Protein AF-A0A8H8XDY4-F1 (afdb_monomer_lite)

Organism: NCBI:txid2360

InterPro domains:
  IPR024079 Metallopeptidase, catalytic domain superfamily [G3DSA:3.40.390.10] (8-164)

pLDDT: mean 80.92, std 12.49, range [43.75, 96.44]

Secondary structure (DSSP, 8-state):
-TTHHHHHHHHHHHHHTT-TTPPP------TTSTTHHHHTTTT---SSHHHHHHHHHHHHHHHT-S-STT----EEEE----STT--EEE-SSSSEEEE-TT-THHHHHHHHHHTT-------BTTBB-TT----HHHHGGGB-S---HHHHHHHHHHHHHHHS-TT-EE--TT---EEESSSPPEESSSSSTTEE-EEEEEEPPTTEEEEEEEES-SS-EEEEEEETT--EEEEESSSSSSS--EEEEEE-TT-SEEEEEEEESTT---EEEEEEEEEEEEEE-SHHHHHHTTT-HHHHHHHHHH-SEEEEEEETTB--SEEE--S---STT-EEEEEEESSS-EEEEEEETTEEEEEEE-TTEEEEE-

Foldseek 3Di:
DVCVVVLVCLQVLLLCVLPVLDDDDDDDDDPPDPCVVLCVQLPPDDLAQVVSQVSNVVSCCVPPHVDPPQDPAAEEAEDAHNNPPDQWDEAQCARTIYGYPVASLRSNLRVLRVLRHAADCDDDPQADESNHDDDDPVCSNRHDSYDDPVSSVSSSVSLLVSLPNPPAAEDDQADFDKDWLPVAFFAAPDVAHRARKHKHKYFDDPQKWKKKWKAPWPAFKKKWKAASNRHTPDIFTAPHPGNIGIDGRDDPDPGRMMMMMMTHDHRDITIITMHMDMFHEAEAEAQVLQQVQAVDQPSVVVVQVVGQEYEYEYAAVHHHQEHEHDQDDPDPRHWYKYAYQYQHWYWYWYADPNDIDIDTGHHPDIDIDD

Structure (mmCIF, N/CA/C/O backbone):
data_AF-A0A8H8XDY4-F1
#
_entry.id   AF-A0A8H8XDY4-F1
#
loop_
_atom_site.group_PDB
_atom_site.id
_atom_site.type_symbol
_atom_site.label_atom_id
_atom_site.label_alt_id
_atom_site.label_comp_id
_atom_site.label_asym_id
_atom_site.label_entity_id
_atom_site.label_seq_id
_atom_site.pdbx_PDB_ins_code
_atom_site.Cartn_x
_atom_site.Cartn_y
_atom_site.Cartn_z
_atom_site.occupancy
_atom_site.B_iso_or_equiv
_atom_site.auth_seq_id
_atom_site.auth_comp_id
_atom_site.auth_asym_id
_atom_site.auth_atom_id
_atom_site.pdbx_PDB_model_num
ATOM 1 N N . MET A 1 1 ? 12.289 7.811 -34.444 1.00 57.19 1 MET A N 1
ATOM 2 C CA . MET A 1 1 ? 12.057 6.369 -34.637 1.00 57.19 1 MET A CA 1
ATOM 3 C C . MET A 1 1 ? 10.590 6.209 -34.950 1.00 57.19 1 MET A C 1
ATOM 5 O O . MET A 1 1 ? 9.788 6.702 -34.162 1.00 57.19 1 MET A O 1
ATOM 9 N N . ASP A 1 2 ? 10.263 5.618 -36.094 1.00 61.72 2 ASP A N 1
ATOM 10 C CA . ASP A 1 2 ? 8.869 5.434 -36.517 1.00 61.72 2 ASP A CA 1
ATOM 11 C C . ASP A 1 2 ? 8.165 4.335 -35.686 1.00 61.72 2 ASP A C 1
ATOM 13 O O . ASP A 1 2 ? 6.954 4.395 -35.506 1.00 61.72 2 ASP A O 1
ATOM 17 N N . ASP A 1 3 ? 8.928 3.443 -35.039 1.00 70.44 3 ASP A N 1
ATOM 18 C CA . ASP A 1 3 ? 8.413 2.250 -34.335 1.00 70.44 3 ASP A CA 1
ATOM 19 C C . ASP A 1 3 ? 8.303 2.410 -32.804 1.00 70.44 3 ASP A C 1
ATOM 21 O O . ASP A 1 3 ? 8.252 1.442 -32.038 1.00 70.44 3 ASP A O 1
ATOM 25 N N . ARG A 1 4 ? 8.279 3.660 -32.323 1.00 75.62 4 ARG A N 1
ATOM 26 C CA . ARG A 1 4 ? 8.248 3.999 -30.888 1.00 75.62 4 ARG A CA 1
ATOM 27 C C . ARG A 1 4 ? 7.087 3.324 -30.147 1.00 75.62 4 ARG A C 1
ATOM 29 O O . ARG A 1 4 ? 7.295 2.716 -29.095 1.00 75.62 4 ARG A O 1
ATOM 36 N N . ASP A 1 5 ? 5.880 3.431 -30.698 1.00 79.19 5 ASP A N 1
ATOM 37 C CA . ASP A 1 5 ? 4.659 2.906 -30.078 1.00 79.19 5 ASP A CA 1
ATOM 38 C C . ASP A 1 5 ? 4.678 1.372 -30.004 1.00 79.19 5 ASP A C 1
ATOM 40 O O . ASP A 1 5 ? 4.204 0.783 -29.029 1.00 79.19 5 ASP A O 1
ATOM 44 N N . ASP A 1 6 ? 5.286 0.716 -30.993 1.00 80.94 6 ASP A N 1
ATOM 45 C CA . ASP A 1 6 ? 5.392 -0.738 -31.049 1.00 80.94 6 ASP A CA 1
ATOM 46 C C . ASP A 1 6 ? 6.425 -1.271 -30.051 1.00 80.94 6 ASP A C 1
ATOM 48 O O . ASP A 1 6 ? 6.155 -2.255 -29.352 1.00 80.94 6 ASP A O 1
ATOM 52 N N . ILE A 1 7 ? 7.575 -0.606 -29.906 1.00 77.56 7 ILE A N 1
ATOM 53 C CA . ILE A 1 7 ? 8.571 -0.940 -28.877 1.00 77.56 7 ILE A CA 1
ATOM 54 C C . ILE A 1 7 ? 7.953 -0.804 -27.480 1.00 77.56 7 ILE A C 1
ATOM 56 O O . ILE A 1 7 ? 8.029 -1.732 -26.666 1.00 77.56 7 ILE A O 1
ATOM 60 N N . GLU A 1 8 ? 7.298 0.329 -27.210 1.00 83.00 8 GLU A N 1
ATOM 61 C CA . GLU A 1 8 ? 6.639 0.588 -25.931 1.00 83.00 8 GLU A CA 1
ATOM 62 C C . GLU A 1 8 ? 5.540 -0.445 -25.656 1.00 83.00 8 GLU A C 1
ATOM 64 O O . GLU A 1 8 ? 5.542 -1.090 -24.605 1.00 83.00 8 GLU A O 1
ATOM 69 N N . GLY A 1 9 ? 4.660 -0.693 -26.628 1.00 84.25 9 GLY A N 1
ATOM 70 C CA . GLY A 1 9 ? 3.595 -1.682 -26.515 1.00 84.25 9 GLY A CA 1
ATOM 71 C C . GLY A 1 9 ? 4.121 -3.094 -26.254 1.00 84.25 9 GLY A C 1
ATOM 72 O O . GLY A 1 9 ? 3.563 -3.818 -25.432 1.00 84.25 9 GLY A O 1
ATOM 73 N N . ASN A 1 10 ? 5.213 -3.512 -26.902 1.00 84.50 10 ASN A N 1
ATOM 74 C CA . ASN A 1 10 ? 5.829 -4.811 -26.624 1.00 84.50 10 ASN A CA 1
ATOM 75 C C . ASN A 1 10 ? 6.393 -4.879 -25.200 1.00 84.50 10 ASN A C 1
ATOM 77 O O . ASN A 1 10 ? 6.110 -5.845 -24.493 1.00 84.50 10 ASN A O 1
ATOM 81 N N . VAL A 1 11 ? 7.141 -3.877 -24.734 1.00 85.00 11 VAL A N 1
ATOM 82 C CA . VAL A 1 11 ? 7.696 -3.873 -23.368 1.00 85.00 11 VAL A CA 1
ATOM 83 C C . VAL A 1 11 ? 6.578 -3.888 -22.315 1.00 85.00 11 VAL A C 1
ATOM 85 O O . VAL A 1 11 ? 6.591 -4.726 -21.406 1.00 85.00 11 VAL A O 1
ATOM 88 N N . LEU A 1 12 ? 5.584 -3.008 -22.461 1.00 85.12 12 LEU A N 1
ATOM 89 C CA . LEU A 1 12 ? 4.475 -2.854 -21.519 1.00 85.12 12 LEU A CA 1
ATOM 90 C C . LEU A 1 12 ? 3.576 -4.092 -21.455 1.00 85.12 12 LEU A C 1
ATOM 92 O O . LEU A 1 12 ? 3.268 -4.571 -20.359 1.00 85.12 12 LEU A O 1
ATOM 96 N N . ASP A 1 13 ? 3.183 -4.650 -22.602 1.00 83.44 13 ASP A N 1
ATOM 97 C CA . ASP A 1 13 ? 2.353 -5.860 -22.656 1.00 83.44 13 ASP A CA 1
ATOM 98 C C . ASP A 1 13 ? 3.070 -7.041 -22.000 1.00 83.44 13 ASP A C 1
ATOM 100 O O . ASP A 1 13 ? 2.480 -7.811 -21.236 1.00 83.44 13 ASP A O 1
ATOM 104 N N . THR A 1 14 ? 4.374 -7.167 -22.251 1.00 83.56 14 THR A N 1
ATOM 105 C CA . THR A 1 14 ? 5.151 -8.288 -21.732 1.00 83.56 14 THR A CA 1
ATOM 106 C C . THR A 1 14 ? 5.261 -8.185 -20.202 1.00 83.56 14 THR A C 1
ATOM 108 O O . THR A 1 14 ? 4.979 -9.166 -19.512 1.00 83.56 14 THR A O 1
ATOM 111 N N . ILE A 1 15 ? 5.541 -7.008 -19.624 1.00 84.00 15 ILE A N 1
ATOM 112 C CA . ILE A 1 15 ? 5.581 -6.822 -18.156 1.00 84.00 15 ILE A CA 1
ATOM 113 C C . ILE A 1 15 ? 4.189 -6.987 -17.520 1.00 84.00 15 ILE A C 1
ATOM 115 O O . ILE A 1 15 ? 4.030 -7.736 -16.547 1.00 84.00 15 ILE A O 1
ATOM 119 N N . SER A 1 16 ? 3.169 -6.328 -18.075 1.00 82.81 16 SER A N 1
ATOM 120 C CA . SER A 1 16 ? 1.802 -6.357 -17.536 1.00 82.81 16 SER A CA 1
ATOM 121 C C . SER A 1 16 ? 1.186 -7.761 -17.564 1.00 82.81 16 SER A C 1
ATOM 123 O O . SER A 1 16 ? 0.428 -8.113 -16.656 1.00 82.81 16 SER A O 1
ATOM 125 N N . SER A 1 17 ? 1.587 -8.618 -18.514 1.00 84.19 17 SER A N 1
ATOM 126 C CA . SER A 1 17 ? 1.172 -10.029 -18.558 1.00 84.19 17 SER A CA 1
ATOM 127 C C . SER A 1 17 ? 1.614 -10.852 -17.334 1.00 84.19 17 SER A C 1
ATOM 129 O O . SER A 1 17 ? 0.989 -11.865 -17.009 1.00 84.19 17 SER A O 1
ATOM 131 N N . VAL A 1 18 ? 2.679 -10.441 -16.632 1.00 85.50 18 VAL A N 1
ATOM 132 C CA . VAL A 1 18 ? 3.177 -11.121 -15.419 1.00 85.50 18 VAL A CA 1
ATOM 133 C C . VAL A 1 18 ? 2.474 -10.606 -14.171 1.00 85.50 18 VAL A C 1
ATOM 135 O O . VAL A 1 18 ? 2.160 -11.394 -13.265 1.00 85.50 18 VAL A O 1
ATOM 138 N N . ASN A 1 19 ? 2.258 -9.290 -14.116 1.00 79.38 19 ASN A N 1
ATOM 139 C CA . ASN A 1 19 ? 1.582 -8.611 -13.025 1.00 79.38 19 ASN A CA 1
ATOM 140 C C . ASN A 1 19 ? 0.845 -7.358 -13.541 1.00 79.38 19 ASN A C 1
ATOM 142 O O . ASN A 1 19 ? 1.480 -6.315 -13.704 1.00 79.38 19 ASN A O 1
ATOM 146 N N . PRO A 1 20 ? -0.489 -7.407 -13.716 1.00 75.44 20 PRO A N 1
ATOM 147 C CA . PRO A 1 20 ? -1.255 -6.276 -14.247 1.00 75.44 20 PRO A CA 1
ATOM 148 C C . PRO A 1 20 ? -1.302 -5.076 -13.290 1.00 75.44 20 PRO A C 1
ATOM 150 O O . PRO A 1 20 ? -1.701 -3.986 -13.682 1.00 75.44 20 PRO A O 1
ATOM 153 N N . ASN A 1 21 ? -0.889 -5.259 -12.031 1.00 67.50 21 ASN A N 1
ATOM 154 C CA . ASN A 1 21 ? -0.817 -4.189 -11.037 1.00 67.50 21 ASN A CA 1
ATOM 155 C C . ASN A 1 21 ? 0.538 -3.464 -11.041 1.00 67.50 21 ASN A C 1
ATOM 157 O O . ASN A 1 21 ? 0.779 -2.626 -10.176 1.00 67.50 21 ASN A O 1
ATOM 161 N N . VAL A 1 22 ? 1.464 -3.824 -11.935 1.00 70.81 22 VAL A N 1
ATOM 162 C CA . VAL A 1 22 ? 2.696 -3.059 -12.147 1.00 70.81 22 VAL A CA 1
ATOM 163 C C . VAL A 1 22 ? 2.411 -2.001 -13.202 1.00 70.81 22 VAL A C 1
ATOM 165 O O . VAL A 1 22 ? 2.107 -2.328 -14.346 1.00 70.81 22 VAL A O 1
ATOM 168 N N . LYS A 1 23 ? 2.514 -0.729 -12.810 1.00 69.12 23 LYS A N 1
ATOM 169 C CA . LYS A 1 23 ? 2.537 0.389 -13.754 1.00 69.12 23 LYS A CA 1
ATOM 170 C C . LYS A 1 23 ? 3.983 0.655 -14.144 1.00 69.12 23 LYS A C 1
ATOM 172 O O . LYS A 1 23 ? 4.810 0.916 -13.275 1.00 69.12 23 LYS A O 1
ATOM 177 N N . VAL A 1 24 ? 4.263 0.583 -15.435 1.00 71.62 24 VAL A N 1
ATOM 178 C CA . VAL A 1 24 ? 5.555 0.948 -16.014 1.00 71.62 24 VAL A CA 1
ATOM 179 C C . VAL A 1 24 ? 5.378 2.306 -16.678 1.00 71.62 24 VAL A C 1
ATOM 181 O O . VAL A 1 24 ? 4.411 2.508 -17.410 1.00 71.62 24 VAL A O 1
ATOM 184 N N . TYR A 1 25 ? 6.288 3.234 -16.397 1.00 71.12 25 TYR A N 1
ATOM 185 C CA . TYR A 1 25 ? 6.342 4.531 -17.062 1.00 71.12 25 TYR A CA 1
ATOM 186 C C . TYR A 1 25 ? 7.522 4.513 -18.021 1.00 71.12 25 TYR A C 1
ATOM 188 O O . TYR A 1 25 ? 8.654 4.291 -17.594 1.00 71.12 25 TYR A O 1
ATOM 196 N N . VAL A 1 26 ? 7.249 4.705 -19.309 1.00 74.56 26 VAL A N 1
ATOM 197 C CA . VAL A 1 26 ? 8.284 4.749 -20.341 1.00 74.56 26 VAL A CA 1
ATOM 198 C C . VAL A 1 26 ? 8.600 6.206 -20.644 1.00 74.56 26 VAL A C 1
ATOM 200 O O . VAL A 1 26 ? 7.712 7.011 -20.921 1.00 74.56 26 VAL A O 1
ATOM 203 N N . HIS A 1 27 ? 9.882 6.547 -20.563 1.00 74.44 27 HIS A N 1
ATOM 204 C CA . HIS A 1 27 ? 10.402 7.858 -20.924 1.00 74.44 27 HIS A CA 1
ATOM 205 C C . HIS A 1 27 ? 11.326 7.688 -22.124 1.00 74.44 27 HIS A C 1
ATOM 207 O O . HIS A 1 27 ? 12.233 6.859 -22.099 1.00 74.44 27 HIS A O 1
ATOM 213 N N . TRP A 1 28 ? 11.079 8.469 -23.170 1.00 74.50 28 TRP A N 1
ATOM 214 C CA . TRP A 1 28 ? 11.836 8.413 -24.412 1.00 74.50 28 TRP A CA 1
ATOM 215 C C . TRP A 1 28 ? 12.750 9.623 -24.520 1.00 74.50 28 TRP A C 1
ATOM 217 O O . TRP A 1 28 ? 12.296 10.750 -24.342 1.00 74.50 28 TRP A O 1
ATOM 227 N N . PHE A 1 29 ? 14.006 9.369 -24.868 1.00 72.00 29 PHE A N 1
ATOM 228 C CA . PHE A 1 29 ? 14.971 10.385 -25.263 1.00 72.00 29 PHE A CA 1
ATOM 229 C C . PHE A 1 29 ? 15.332 10.121 -26.721 1.00 72.00 29 PHE A C 1
ATOM 231 O O . PHE A 1 29 ? 16.015 9.145 -27.024 1.00 72.00 29 PHE A O 1
ATOM 238 N N . ASP A 1 30 ? 14.830 10.955 -27.627 1.00 71.88 30 ASP A N 1
ATOM 239 C CA . ASP A 1 30 ? 15.098 10.841 -29.060 1.00 71.88 30 ASP A CA 1
ATOM 240 C C . ASP A 1 30 ? 15.682 12.142 -29.624 1.00 71.88 30 ASP A C 1
ATOM 242 O O . ASP A 1 30 ? 15.915 13.103 -28.893 1.00 71.88 30 ASP A O 1
ATOM 246 N N . SER A 1 31 ? 15.950 12.169 -30.931 1.00 66.31 31 SER A N 1
ATOM 247 C CA . SER A 1 31 ? 16.551 13.315 -31.626 1.00 66.31 31 SER A CA 1
ATOM 248 C C . SER A 1 31 ? 15.752 14.618 -31.548 1.00 66.31 31 SER A C 1
ATOM 250 O O . SER A 1 31 ? 16.276 15.665 -31.920 1.00 66.31 31 SER A O 1
ATOM 252 N N . ASN A 1 32 ? 14.496 14.563 -31.106 1.00 65.62 32 ASN A N 1
ATOM 253 C CA . ASN A 1 32 ? 13.629 15.718 -30.912 1.00 65.62 32 ASN A CA 1
ATOM 254 C C . ASN A 1 32 ? 13.643 16.238 -29.466 1.00 65.62 32 ASN A C 1
ATOM 256 O O . ASN A 1 32 ? 13.030 17.273 -29.201 1.00 65.62 32 ASN A O 1
ATOM 260 N N . ASP A 1 33 ? 14.312 15.549 -28.535 1.00 67.19 33 ASP A N 1
ATOM 261 C CA . ASP A 1 33 ? 14.495 16.037 -27.169 1.00 67.19 33 ASP A CA 1
ATOM 262 C C . ASP A 1 33 ? 15.500 17.198 -27.155 1.00 67.19 33 ASP A C 1
ATOM 264 O O . ASP A 1 33 ? 16.571 17.133 -27.767 1.00 67.19 33 ASP A O 1
ATOM 268 N N . GLU A 1 34 ? 15.176 18.269 -26.431 1.00 65.56 34 GLU A N 1
ATOM 269 C CA . GLU A 1 34 ? 16.031 19.457 -26.308 1.00 65.56 34 GLU A CA 1
ATOM 270 C C . GLU A 1 34 ? 17.426 19.140 -25.735 1.00 65.56 34 GLU A C 1
ATOM 272 O O . GLU A 1 34 ? 18.387 19.865 -25.997 1.00 65.56 34 GLU A O 1
ATOM 277 N N . ASN A 1 35 ? 17.562 18.020 -25.016 1.00 61.62 35 ASN A N 1
ATOM 278 C CA . ASN A 1 35 ? 18.809 17.534 -24.433 1.00 61.62 35 ASN A CA 1
ATOM 279 C C . ASN A 1 35 ? 19.493 16.436 -25.262 1.00 61.62 35 ASN A C 1
ATOM 281 O O . ASN A 1 35 ? 20.526 15.916 -24.832 1.00 61.62 35 ASN A O 1
ATOM 285 N N . TYR A 1 36 ? 18.981 16.093 -26.450 1.00 59.31 36 TYR A N 1
ATOM 286 C CA . TYR A 1 36 ? 19.544 15.039 -27.305 1.00 59.31 36 TYR A CA 1
ATOM 287 C C . TYR A 1 36 ? 21.044 15.219 -27.578 1.00 59.31 36 TYR A C 1
ATOM 289 O O . TYR A 1 36 ? 21.804 14.251 -27.605 1.00 59.31 36 TYR A O 1
ATOM 297 N N . TRP A 1 37 ? 21.502 16.467 -27.725 1.00 57.28 37 TRP A N 1
ATOM 298 C CA . TRP A 1 37 ? 22.911 16.772 -27.994 1.00 57.28 37 TRP A CA 1
ATOM 299 C C . TRP A 1 37 ? 23.851 16.310 -26.875 1.00 57.28 37 TRP A C 1
ATOM 301 O O . TRP A 1 37 ? 24.990 15.932 -27.143 1.00 57.28 37 TRP A O 1
ATOM 311 N N . SER A 1 38 ? 23.365 16.280 -25.631 1.00 60.59 38 SER A N 1
ATOM 312 C CA . SER A 1 38 ? 24.107 15.729 -24.496 1.00 60.59 38 SER A CA 1
ATOM 313 C C . SER A 1 38 ? 24.318 14.224 -24.665 1.00 60.59 38 SER A C 1
ATOM 315 O O . SER A 1 38 ? 25.394 13.721 -24.339 1.00 60.59 38 SER A O 1
ATOM 317 N N . PHE A 1 39 ? 23.330 13.520 -25.225 1.00 60.25 39 PHE A N 1
ATOM 318 C CA . PHE A 1 39 ? 23.298 12.067 -25.417 1.00 60.25 39 PHE A CA 1
ATOM 319 C C . PHE A 1 39 ? 24.081 11.589 -26.652 1.00 60.25 39 PHE A C 1
ATOM 321 O O . PHE A 1 39 ? 24.387 10.406 -26.787 1.00 60.25 39 PHE A O 1
ATOM 328 N N . TYR A 1 40 ? 24.483 12.506 -27.537 1.00 57.94 40 TYR A N 1
ATOM 329 C CA . TYR A 1 40 ? 25.247 12.208 -28.754 1.00 57.94 40 TYR A CA 1
ATOM 330 C C . TYR A 1 40 ? 26.523 11.381 -28.491 1.00 57.94 40 TYR A C 1
ATOM 332 O O . TYR A 1 40 ? 26.922 10.565 -29.322 1.00 57.94 40 TYR A O 1
ATOM 340 N N . HIS A 1 41 ? 27.146 11.537 -27.316 1.00 57.09 41 HIS A N 1
ATOM 341 C CA . HIS A 1 41 ? 28.323 10.758 -26.918 1.00 57.09 41 HIS A CA 1
ATOM 342 C C . HIS A 1 41 ? 28.017 9.309 -26.501 1.00 57.09 41 HIS A C 1
ATOM 344 O O . HIS A 1 41 ? 28.898 8.462 -26.637 1.00 57.09 41 HIS A O 1
ATOM 350 N N . ALA A 1 42 ? 26.792 9.000 -26.063 1.00 56.34 42 ALA A N 1
ATOM 351 C CA . ALA A 1 42 ? 26.339 7.630 -25.796 1.00 56.34 42 ALA A CA 1
ATOM 352 C C . ALA A 1 42 ? 26.087 6.836 -27.092 1.00 56.34 42 ALA A C 1
ATOM 354 O O . ALA A 1 42 ? 26.166 5.612 -27.100 1.00 56.34 42 ALA A O 1
ATOM 355 N N . ASN A 1 43 ? 25.834 7.543 -28.198 1.00 58.31 43 ASN A N 1
ATOM 356 C CA . ASN A 1 43 ? 25.532 6.975 -29.513 1.00 58.31 43 ASN A CA 1
ATOM 357 C C . ASN A 1 43 ? 26.780 6.721 -30.378 1.00 58.31 43 ASN A C 1
ATOM 359 O O . ASN A 1 43 ? 26.652 6.498 -31.585 1.00 58.31 43 ASN A O 1
ATOM 363 N N . HIS A 1 44 ? 27.993 6.765 -29.808 1.00 66.31 44 HIS A N 1
ATOM 364 C CA . HIS A 1 44 ? 29.185 6.338 -30.543 1.00 66.31 44 HIS A CA 1
ATOM 365 C C . HIS A 1 44 ? 29.058 4.844 -30.856 1.00 66.31 44 HIS A C 1
ATOM 367 O O . HIS A 1 44 ? 29.151 4.002 -29.964 1.00 66.31 44 HIS A O 1
ATOM 373 N N . LYS A 1 45 ? 28.784 4.531 -32.126 1.00 68.81 45 LYS A N 1
ATOM 374 C CA . LYS A 1 45 ? 28.510 3.164 -32.568 1.00 68.81 45 LYS A CA 1
ATOM 375 C C . LYS A 1 45 ? 29.747 2.285 -32.385 1.00 68.81 45 LYS A C 1
ATOM 377 O O . LYS A 1 45 ? 30.834 2.635 -32.842 1.00 68.81 45 LYS A O 1
ATOM 382 N N . SER A 1 46 ? 29.543 1.143 -31.739 1.00 76.81 46 SER A N 1
ATOM 383 C CA . SER A 1 46 ? 30.484 0.027 -31.691 1.00 76.81 46 SER A CA 1
ATOM 384 C C . SER A 1 46 ? 29.850 -1.144 -32.432 1.00 76.81 46 SER A C 1
ATOM 386 O O . SER A 1 46 ? 28.680 -1.445 -32.204 1.00 76.81 46 SER A O 1
ATOM 388 N N . ASP A 1 47 ? 30.619 -1.820 -33.284 1.00 79.44 47 ASP A N 1
ATOM 389 C CA . ASP A 1 47 ? 30.161 -3.048 -33.949 1.00 79.44 47 ASP A CA 1
ATOM 390 C C . ASP A 1 47 ? 30.104 -4.238 -32.960 1.00 79.44 47 ASP A C 1
ATOM 392 O O . ASP A 1 47 ? 29.458 -5.245 -33.227 1.00 79.44 47 ASP A O 1
ATOM 396 N N . ASP A 1 48 ? 30.710 -4.114 -31.769 1.00 83.62 48 ASP A N 1
ATOM 397 C CA . ASP A 1 48 ? 30.536 -5.067 -30.666 1.00 83.62 48 ASP A CA 1
ATOM 398 C C . ASP A 1 48 ? 29.381 -4.634 -29.734 1.00 83.62 48 ASP A C 1
ATOM 400 O O . ASP A 1 48 ? 29.479 -3.569 -29.104 1.00 83.62 48 ASP A O 1
ATOM 404 N N . PRO A 1 49 ? 28.310 -5.444 -29.597 1.00 82.56 49 PRO A N 1
ATOM 405 C CA . PRO A 1 49 ? 27.115 -5.077 -28.837 1.00 82.56 49 PRO A CA 1
ATOM 406 C C . PRO A 1 49 ? 27.361 -4.991 -27.325 1.00 82.56 49 PRO A C 1
ATOM 408 O O . PRO A 1 49 ? 26.698 -4.215 -26.638 1.00 82.56 49 PRO A O 1
ATOM 411 N N . LEU A 1 50 ? 28.314 -5.758 -26.781 1.00 85.50 50 LEU A N 1
ATOM 412 C CA . LEU A 1 50 ? 28.655 -5.690 -25.356 1.00 85.50 50 LEU A CA 1
ATOM 413 C C . LEU A 1 50 ? 29.401 -4.396 -25.029 1.00 85.50 50 LEU A C 1
ATOM 415 O O . LEU A 1 50 ? 29.037 -3.712 -24.075 1.00 85.50 50 LEU A O 1
ATOM 419 N N . SER A 1 51 ? 30.369 -4.015 -25.863 1.00 85.94 51 SER A N 1
ATOM 420 C CA . SER A 1 51 ? 31.079 -2.741 -25.738 1.00 85.94 51 SER A CA 1
ATOM 421 C C . SER A 1 51 ? 30.128 -1.553 -25.878 1.00 85.94 51 SER A C 1
ATOM 423 O O . SER A 1 51 ? 30.223 -0.601 -25.105 1.00 85.94 51 SER A O 1
ATOM 425 N N . GLN A 1 52 ? 29.161 -1.615 -26.804 1.00 85.75 52 GLN A N 1
ATOM 426 C CA . GLN A 1 52 ? 28.146 -0.564 -26.929 1.00 85.75 52 GLN A CA 1
ATOM 427 C C . GLN A 1 52 ? 27.253 -0.470 -25.683 1.00 85.75 52 GLN A C 1
ATOM 429 O O . GLN A 1 52 ? 26.958 0.632 -25.217 1.00 85.75 52 GLN A O 1
ATOM 434 N N . LEU A 1 53 ? 26.854 -1.610 -25.112 1.00 87.69 53 LEU A N 1
ATOM 435 C CA . LEU A 1 53 ? 26.079 -1.656 -23.873 1.00 87.69 53 LEU A CA 1
ATOM 436 C C . LEU A 1 53 ? 26.860 -1.090 -22.671 1.00 87.69 53 LEU A C 1
ATOM 438 O O . LEU A 1 53 ? 26.289 -0.329 -21.888 1.00 87.69 53 LEU A O 1
ATOM 442 N N . ASP A 1 54 ? 28.153 -1.409 -22.538 1.00 87.25 54 ASP A N 1
ATOM 443 C CA . ASP A 1 54 ? 29.026 -0.857 -21.489 1.00 87.25 54 ASP A CA 1
ATOM 444 C C . ASP A 1 54 ? 29.153 0.672 -21.617 1.00 87.25 54 ASP A C 1
ATOM 446 O O . ASP A 1 54 ? 28.986 1.390 -20.630 1.00 87.25 54 ASP A O 1
ATOM 450 N N . MET A 1 55 ? 29.375 1.186 -22.834 1.00 84.69 55 MET A N 1
ATOM 451 C CA . MET A 1 55 ? 29.460 2.629 -23.096 1.00 84.69 55 MET A CA 1
ATOM 452 C C . MET A 1 55 ? 28.158 3.355 -22.744 1.00 84.69 55 MET A C 1
ATOM 454 O O . MET A 1 55 ? 28.188 4.413 -22.111 1.00 84.69 55 MET A O 1
ATOM 458 N N . PHE A 1 56 ? 27.013 2.777 -23.118 1.00 86.25 56 PHE A N 1
ATOM 459 C CA . PHE A 1 56 ? 25.699 3.317 -22.781 1.00 86.25 56 PHE A CA 1
ATOM 460 C C . PHE A 1 56 ? 25.472 3.358 -21.266 1.00 86.25 56 PHE A C 1
ATOM 462 O O . PHE A 1 56 ? 25.107 4.405 -20.722 1.00 86.25 56 PHE A O 1
ATOM 469 N N . ARG A 1 57 ? 25.740 2.245 -20.573 1.00 86.81 57 ARG A N 1
ATOM 470 C CA . ARG A 1 57 ? 25.648 2.163 -19.111 1.00 86.81 57 ARG A CA 1
ATOM 471 C C . ARG A 1 57 ? 26.497 3.242 -18.449 1.00 86.81 57 ARG A C 1
ATOM 473 O O . ARG A 1 57 ? 25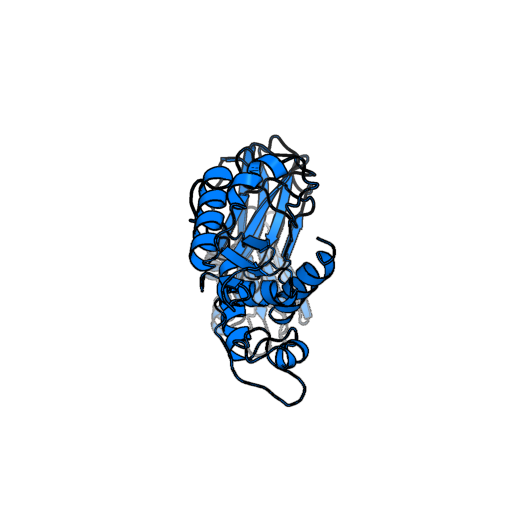.994 3.990 -17.613 1.00 86.81 57 ARG A O 1
ATOM 480 N N . ASP A 1 58 ? 27.775 3.320 -18.806 1.00 84.00 58 ASP A N 1
ATOM 481 C CA . ASP A 1 58 ? 28.727 4.221 -18.156 1.00 84.00 58 ASP A CA 1
ATOM 482 C C . ASP A 1 58 ? 28.360 5.686 -18.388 1.00 84.00 58 ASP A C 1
ATOM 484 O O . ASP A 1 58 ? 28.439 6.499 -17.467 1.00 84.00 58 ASP A O 1
ATOM 488 N N . TYR A 1 59 ? 27.874 6.018 -19.584 1.00 82.00 59 TYR A N 1
ATOM 489 C CA . TYR A 1 59 ? 27.368 7.348 -19.883 1.00 82.00 59 TYR A CA 1
ATOM 490 C C . TYR A 1 59 ? 26.180 7.725 -18.986 1.00 82.00 59 TYR A C 1
ATOM 492 O O . TYR A 1 59 ? 26.207 8.783 -18.347 1.00 82.00 59 TYR A O 1
ATOM 500 N N . VAL A 1 60 ? 25.163 6.858 -18.901 1.00 79.38 60 VAL A N 1
ATOM 501 C CA . VAL A 1 60 ? 23.964 7.108 -18.089 1.00 79.38 60 VAL A CA 1
ATOM 502 C C . VAL A 1 60 ? 24.331 7.242 -16.611 1.00 79.38 60 VAL A C 1
ATOM 504 O O . VAL A 1 60 ? 23.908 8.187 -15.943 1.00 79.38 60 VAL A O 1
ATOM 507 N N . LEU A 1 61 ? 25.185 6.347 -16.111 1.00 77.38 61 LEU A N 1
ATOM 508 C CA . LEU A 1 61 ? 25.644 6.370 -14.726 1.00 77.38 61 LEU A CA 1
ATOM 509 C C . LEU A 1 61 ? 26.554 7.544 -14.388 1.00 77.38 61 LEU A C 1
ATOM 511 O O . LEU A 1 61 ? 26.678 7.850 -13.213 1.00 77.38 61 LEU A O 1
ATOM 515 N N . HIS A 1 62 ? 27.209 8.177 -15.358 1.00 75.81 62 HIS A N 1
ATOM 516 C CA . HIS A 1 62 ? 28.060 9.337 -15.099 1.00 75.81 62 HIS A CA 1
ATOM 517 C C . HIS A 1 62 ? 27.277 10.656 -15.088 1.00 75.81 62 HIS A C 1
ATOM 519 O O . HIS A 1 62 ? 27.642 11.580 -14.365 1.00 75.81 62 HIS A O 1
ATOM 525 N N . HIS A 1 63 ? 26.217 10.754 -15.894 1.00 70.62 63 HIS A N 1
ATOM 526 C CA . HIS A 1 63 ? 25.516 12.020 -16.136 1.00 70.62 63 HIS A CA 1
ATOM 527 C C . HIS A 1 63 ? 24.169 12.132 -15.419 1.00 70.62 63 HIS A C 1
ATOM 529 O O . HIS A 1 63 ? 23.759 13.241 -15.082 1.00 70.62 63 HIS A O 1
ATOM 535 N N . TYR A 1 64 ? 23.486 11.011 -15.177 1.00 66.38 64 TYR A N 1
ATOM 536 C CA . TYR A 1 64 ? 22.138 11.007 -14.594 1.00 66.38 64 TYR A CA 1
ATOM 537 C C . TYR A 1 64 ? 22.103 10.430 -13.182 1.00 66.38 64 TYR A C 1
ATOM 539 O O . TYR A 1 64 ? 21.195 10.739 -12.411 1.00 66.38 64 TYR A O 1
ATOM 547 N N . TYR A 1 65 ? 23.110 9.638 -12.818 1.00 63.12 65 TYR A N 1
ATOM 548 C CA . TYR A 1 65 ? 23.187 8.976 -11.524 1.00 63.12 65 TYR A CA 1
ATOM 549 C C . TYR A 1 65 ? 24.536 9.251 -10.855 1.00 63.12 65 TYR A C 1
ATOM 551 O O . TYR A 1 65 ? 25.520 9.555 -11.512 1.00 63.12 65 TYR A O 1
ATOM 559 N N . PHE A 1 66 ? 24.594 9.170 -9.525 1.00 44.50 66 PHE A N 1
ATOM 560 C CA . PHE A 1 66 ? 25.869 9.178 -8.789 1.00 44.50 66 PHE A CA 1
ATOM 561 C C . PHE A 1 66 ? 26.314 7.754 -8.402 1.00 44.50 66 PHE A C 1
ATOM 563 O O . PHE A 1 66 ? 27.481 7.539 -8.078 1.00 44.50 66 PHE A O 1
ATOM 570 N N . SER A 1 67 ? 25.402 6.767 -8.427 1.00 48.75 67 SER A N 1
ATOM 571 C CA . SER A 1 67 ? 25.696 5.335 -8.272 1.00 48.75 67 SER A CA 1
ATOM 572 C C . SER A 1 67 ? 24.515 4.468 -8.741 1.00 48.75 67 SER A C 1
ATOM 574 O O . SER A 1 67 ? 23.377 4.915 -8.670 1.00 48.75 67 SER A O 1
ATOM 576 N N . VAL A 1 68 ? 24.765 3.208 -9.127 1.00 47.12 68 VAL A N 1
ATOM 577 C CA . VAL A 1 68 ? 23.719 2.192 -9.418 1.00 47.12 68 VAL A CA 1
ATOM 578 C C . VAL A 1 68 ? 22.936 1.745 -8.178 1.00 47.12 68 VAL A C 1
ATOM 580 O O . VAL A 1 68 ? 21.890 1.114 -8.306 1.00 47.12 68 VAL A O 1
ATOM 583 N N . ARG A 1 69 ? 23.446 1.995 -6.964 1.00 43.75 69 ARG A N 1
ATOM 584 C CA . ARG A 1 69 ? 22.757 1.552 -5.750 1.00 43.75 69 ARG A CA 1
ATOM 585 C C . ARG A 1 69 ? 21.512 2.417 -5.564 1.00 43.75 69 ARG A C 1
ATOM 587 O O . ARG A 1 69 ? 21.632 3.631 -5.439 1.00 43.75 69 ARG A O 1
ATOM 594 N N . ASN A 1 70 ? 20.356 1.757 -5.505 1.00 47.97 70 ASN A N 1
ATOM 595 C CA . ASN A 1 70 ? 19.059 2.310 -5.101 1.00 47.97 70 ASN A CA 1
ATOM 596 C C . ASN A 1 70 ? 18.248 3.017 -6.208 1.00 47.97 70 ASN A C 1
ATOM 598 O O . ASN A 1 70 ? 17.339 3.786 -5.897 1.00 47.97 70 ASN A O 1
ATOM 602 N N . HIS A 1 71 ? 18.526 2.727 -7.484 1.00 56.88 71 HIS A N 1
ATOM 603 C CA . HIS A 1 71 ? 17.683 3.143 -8.609 1.00 56.88 71 HIS A CA 1
ATOM 604 C C . HIS A 1 71 ? 16.965 1.936 -9.224 1.00 56.88 71 HIS A C 1
ATOM 606 O O . HIS A 1 71 ? 17.597 0.954 -9.600 1.00 56.88 71 HIS A O 1
ATOM 612 N N . ASN A 1 72 ? 15.638 2.031 -9.338 1.00 67.19 72 ASN A N 1
ATOM 613 C CA . ASN A 1 72 ? 14.776 1.017 -9.957 1.00 67.19 72 ASN A CA 1
ATOM 614 C C . ASN A 1 72 ? 14.495 1.328 -11.439 1.00 67.19 72 ASN A C 1
ATOM 616 O O . ASN A 1 72 ? 13.537 0.808 -12.012 1.00 67.19 72 ASN A O 1
ATOM 620 N N . ASP A 1 73 ? 15.309 2.195 -12.042 1.00 77.25 73 ASP A N 1
ATOM 621 C CA . ASP A 1 73 ? 15.181 2.587 -13.439 1.00 77.25 73 ASP A CA 1
ATOM 622 C C . ASP A 1 73 ? 15.787 1.505 -14.340 1.00 77.25 73 ASP A C 1
ATOM 624 O O . ASP A 1 73 ? 16.789 0.872 -13.999 1.00 77.25 73 ASP A O 1
ATOM 628 N N . TYR A 1 74 ? 15.155 1.276 -15.486 1.00 85.25 74 TYR A N 1
ATOM 629 C CA . TYR A 1 74 ? 15.597 0.324 -16.499 1.00 85.25 74 TYR A CA 1
ATOM 630 C C . TYR A 1 74 ? 15.791 1.075 -17.807 1.00 85.25 74 TYR A C 1
ATOM 632 O O . TYR A 1 74 ? 14.907 1.812 -18.243 1.00 85.25 74 TYR A O 1
ATOM 640 N N . HIS A 1 75 ? 16.945 0.881 -18.433 1.00 87.50 75 HIS A N 1
ATOM 641 C CA . HIS A 1 75 ? 17.384 1.671 -19.572 1.00 87.50 75 HIS A CA 1
ATOM 642 C C . HIS A 1 75 ? 17.600 0.781 -20.789 1.00 87.50 75 HIS A C 1
ATOM 644 O O . HIS A 1 75 ? 18.308 -0.224 -20.723 1.00 87.50 75 HIS A O 1
ATOM 650 N N . ILE A 1 76 ? 17.008 1.169 -21.915 1.00 89.25 76 ILE A N 1
ATOM 651 C CA . ILE A 1 76 ? 17.179 0.485 -23.195 1.00 89.25 76 ILE A CA 1
ATOM 652 C C . ILE A 1 76 ? 17.701 1.503 -24.199 1.00 89.25 76 ILE A C 1
ATOM 654 O O . ILE A 1 76 ? 17.056 2.526 -24.426 1.00 89.25 76 ILE A O 1
ATOM 658 N N . LEU A 1 77 ? 18.853 1.217 -24.801 1.00 88.00 77 LEU A N 1
ATOM 659 C CA . LEU A 1 77 ? 19.308 1.924 -25.990 1.00 88.00 77 LEU A CA 1
ATOM 660 C C . LEU A 1 77 ? 18.766 1.187 -27.215 1.00 88.00 77 LEU A C 1
ATOM 662 O O . LEU A 1 77 ? 19.174 0.057 -27.479 1.00 88.00 77 LEU A O 1
ATOM 666 N N . ALA A 1 78 ? 17.837 1.815 -27.934 1.00 85.50 78 ALA A N 1
ATOM 667 C CA . ALA A 1 78 ? 17.390 1.351 -29.242 1.00 85.50 78 ALA A CA 1
ATOM 668 C C . ALA A 1 78 ? 18.270 1.995 -30.324 1.00 85.50 78 ALA A C 1
ATOM 670 O O . ALA A 1 78 ? 18.412 3.221 -30.334 1.00 85.50 78 ALA A O 1
ATOM 671 N N . ALA A 1 79 ? 18.886 1.197 -31.197 1.00 79.69 79 ALA A N 1
ATOM 672 C CA . ALA A 1 79 ? 19.755 1.709 -32.254 1.00 79.69 79 ALA A CA 1
ATOM 673 C C . ALA A 1 79 ? 19.891 0.749 -33.446 1.00 79.69 79 ALA A C 1
ATOM 675 O O . ALA A 1 79 ? 20.039 -0.453 -33.248 1.00 79.69 79 ALA A O 1
ATOM 676 N N . GLU A 1 80 ? 19.979 1.330 -34.645 1.00 73.38 80 GLU A N 1
ATOM 677 C CA . GLU A 1 80 ? 20.412 0.699 -35.902 1.00 73.38 80 GLU A CA 1
ATOM 678 C C . GLU A 1 80 ? 21.606 -0.243 -35.715 1.00 73.38 80 GLU A C 1
ATOM 680 O O . GLU A 1 80 ? 22.720 0.201 -35.382 1.00 73.38 80 GLU A O 1
ATOM 685 N N . GLY A 1 81 ? 21.356 -1.531 -35.959 1.00 64.25 81 GLY A N 1
ATOM 686 C CA . GLY A 1 81 ? 22.278 -2.626 -35.692 1.00 64.25 81 GLY A CA 1
ATOM 687 C C . GLY A 1 81 ? 23.359 -2.795 -36.762 1.00 64.25 81 GLY A C 1
ATOM 688 O O . GLY A 1 81 ? 23.090 -2.829 -37.958 1.00 64.25 81 GLY A O 1
ATOM 689 N N . ASN A 1 82 ? 24.603 -2.981 -36.319 1.00 67.69 82 ASN A N 1
ATOM 690 C CA . ASN A 1 82 ? 25.667 -3.591 -37.125 1.00 67.69 82 ASN A CA 1
ATOM 691 C C . ASN A 1 82 ? 26.504 -4.549 -36.256 1.00 67.69 82 ASN A C 1
ATOM 693 O O . ASN A 1 82 ? 27.728 -4.515 -36.260 1.00 67.69 82 ASN A O 1
ATOM 697 N N . TRP A 1 83 ? 25.823 -5.366 -35.445 1.00 73.31 83 TRP A N 1
ATOM 698 C CA . TRP A 1 83 ? 26.434 -6.177 -34.383 1.00 73.31 83 TRP A CA 1
ATOM 699 C C . TRP A 1 83 ? 26.731 -7.622 -34.786 1.00 73.31 83 TRP A C 1
ATOM 701 O O . TRP A 1 83 ? 26.373 -8.549 -34.058 1.00 73.31 83 TRP A O 1
ATOM 711 N N . ASP A 1 84 ? 27.319 -7.832 -35.967 1.00 63.22 84 ASP A N 1
ATOM 712 C CA . ASP A 1 84 ? 27.818 -9.137 -36.437 1.00 63.22 84 ASP A CA 1
ATOM 713 C C . ASP A 1 84 ? 26.875 -10.337 -36.159 1.00 63.22 84 ASP A C 1
ATOM 715 O O . ASP A 1 84 ? 27.281 -11.416 -35.722 1.00 63.22 84 ASP A O 1
ATOM 719 N N . GLY A 1 85 ? 25.575 -10.156 -36.425 1.00 63.88 85 GLY A N 1
ATOM 720 C CA . GLY A 1 85 ? 24.544 -11.194 -36.279 1.00 63.88 85 GLY A CA 1
ATOM 721 C C . GLY A 1 85 ? 23.825 -11.238 -34.924 1.00 63.88 85 GLY A C 1
ATOM 722 O O . GLY A 1 85 ? 22.929 -12.065 -34.744 1.00 63.88 85 GLY A O 1
ATOM 723 N N . GLY A 1 86 ? 24.176 -10.356 -33.988 1.00 68.88 86 GLY A N 1
ATOM 724 C CA . GLY A 1 86 ? 23.395 -10.065 -32.789 1.00 68.88 86 GLY A CA 1
ATOM 725 C C . GLY A 1 86 ? 22.329 -8.997 -33.042 1.00 68.88 86 GLY A C 1
ATOM 726 O O . GLY A 1 86 ? 22.542 -8.061 -33.804 1.00 68.88 86 GLY A O 1
ATOM 727 N N . SER A 1 87 ? 21.183 -9.120 -32.371 1.00 79.44 87 SER A N 1
ATOM 728 C CA . SER A 1 87 ? 20.106 -8.114 -32.418 1.00 79.44 87 SER A CA 1
ATOM 729 C C . SER A 1 87 ? 20.060 -7.239 -31.166 1.00 79.44 87 SER A C 1
ATOM 731 O O . SER A 1 87 ? 19.278 -6.302 -31.106 1.00 79.44 87 SER A O 1
ATOM 733 N N . GLY A 1 88 ? 20.876 -7.527 -30.151 1.00 85.56 88 GLY A N 1
ATOM 734 C CA . GLY A 1 88 ? 20.899 -6.781 -28.898 1.00 85.56 88 GLY A CA 1
ATOM 735 C C . GLY A 1 88 ? 21.720 -7.479 -27.816 1.00 85.56 88 GLY A C 1
ATOM 736 O O . GLY A 1 88 ? 22.244 -8.576 -28.020 1.00 85.56 88 GLY A O 1
ATOM 737 N N . ALA A 1 89 ? 21.814 -6.840 -26.655 1.00 89.00 89 ALA A N 1
ATOM 738 C CA . ALA A 1 89 ? 22.507 -7.348 -25.474 1.00 89.00 89 ALA A CA 1
ATOM 739 C C . ALA A 1 89 ? 21.844 -6.814 -24.199 1.00 89.00 89 ALA A C 1
ATOM 741 O O . ALA A 1 89 ? 21.237 -5.752 -24.214 1.00 89.00 89 ALA A O 1
ATOM 742 N N . ALA A 1 90 ? 21.960 -7.520 -23.077 1.00 90.56 90 ALA A N 1
ATOM 743 C CA . ALA A 1 90 ? 21.439 -7.045 -21.796 1.00 90.56 90 ALA A CA 1
ATOM 744 C C . ALA A 1 90 ? 22.241 -7.618 -20.629 1.00 90.56 90 ALA A C 1
ATOM 746 O O . ALA A 1 90 ? 22.716 -8.756 -20.691 1.00 90.56 90 ALA A O 1
ATOM 747 N N . TYR A 1 91 ? 22.340 -6.865 -19.533 1.00 87.88 91 TYR A N 1
ATOM 748 C CA . TYR A 1 91 ? 22.789 -7.439 -18.264 1.00 87.88 91 TYR A CA 1
ATOM 749 C C . TYR A 1 91 ? 21.662 -8.267 -17.643 1.00 87.88 91 TYR A C 1
ATOM 751 O O . TYR A 1 91 ? 20.512 -7.829 -17.606 1.00 87.88 91 TYR A O 1
ATOM 759 N N . SER A 1 92 ? 21.995 -9.459 -17.142 1.00 84.06 92 SER A N 1
ATOM 760 C CA . SER A 1 92 ? 21.011 -10.430 -16.656 1.00 84.06 92 SER A CA 1
ATOM 761 C C . SER A 1 92 ? 21.395 -11.013 -15.284 1.00 84.06 92 SER A C 1
ATOM 763 O O . SER A 1 92 ? 22.292 -11.859 -15.232 1.00 84.06 92 SER A O 1
ATOM 765 N N . PRO A 1 93 ? 20.699 -10.644 -14.186 1.00 79.19 93 PRO A N 1
ATOM 766 C CA . PRO A 1 93 ? 19.810 -9.482 -14.082 1.00 79.19 93 PRO A CA 1
ATOM 767 C C . PRO A 1 93 ? 20.607 -8.171 -14.159 1.00 79.19 93 PRO A C 1
ATOM 769 O O . PRO A 1 93 ? 21.812 -8.145 -13.901 1.00 79.19 93 PRO A O 1
ATOM 772 N N . GLY A 1 94 ? 19.940 -7.072 -14.492 1.00 85.06 94 GLY A N 1
ATOM 773 C CA . GLY A 1 94 ? 20.578 -5.761 -14.570 1.00 85.06 94 GLY A CA 1
ATOM 774 C C . GLY A 1 94 ? 19.622 -4.666 -15.023 1.00 85.06 94 GLY A C 1
ATOM 775 O O . GLY A 1 94 ? 18.432 -4.909 -15.163 1.00 85.06 94 GLY A O 1
ATOM 776 N N . HIS A 1 95 ? 20.145 -3.459 -15.233 1.00 86.00 95 HIS A N 1
ATOM 777 C CA . HIS A 1 95 ? 19.344 -2.251 -15.493 1.00 86.00 95 HIS A CA 1
ATOM 778 C C . HIS A 1 95 ? 19.574 -1.644 -16.880 1.00 86.00 95 HIS A C 1
ATOM 780 O O . HIS A 1 95 ? 19.023 -0.591 -17.186 1.00 86.00 95 HIS A O 1
ATOM 786 N N . PHE A 1 96 ? 20.404 -2.283 -17.706 1.00 89.62 96 PHE A N 1
ATOM 787 C CA . PHE A 1 96 ? 20.742 -1.783 -19.033 1.00 89.62 96 PHE A CA 1
ATOM 788 C C . PHE A 1 96 ? 20.618 -2.887 -20.077 1.00 89.62 96 PHE A C 1
ATOM 790 O O . PHE A 1 96 ? 21.101 -4.009 -19.877 1.00 89.62 96 PHE A O 1
ATOM 797 N N . ALA A 1 97 ? 20.001 -2.528 -21.198 1.00 91.56 97 ALA A N 1
ATOM 798 C CA . ALA A 1 97 ? 19.924 -3.331 -22.401 1.00 91.56 97 ALA A CA 1
ATOM 799 C C . ALA A 1 97 ? 20.157 -2.477 -23.654 1.00 91.56 97 ALA A C 1
ATOM 801 O O . ALA A 1 97 ? 19.997 -1.257 -23.663 1.00 91.56 97 ALA A O 1
ATOM 802 N N . LEU A 1 98 ? 20.532 -3.166 -24.717 1.00 89.62 98 LEU A N 1
ATOM 803 C CA . LEU A 1 98 ? 20.737 -2.685 -26.066 1.00 89.62 98 LEU A CA 1
ATOM 804 C C . LEU A 1 98 ? 19.798 -3.483 -26.968 1.00 89.62 98 LEU A C 1
ATOM 806 O O . LEU A 1 98 ? 19.759 -4.715 -26.880 1.00 89.62 98 LEU A O 1
ATOM 810 N N . ALA A 1 99 ? 19.049 -2.792 -27.815 1.00 88.19 99 ALA A N 1
ATOM 811 C CA . ALA A 1 99 ? 18.104 -3.394 -28.740 1.00 88.19 99 ALA A CA 1
ATOM 812 C C . ALA A 1 99 ? 18.284 -2.805 -30.138 1.00 88.19 99 ALA A C 1
ATOM 814 O O . ALA A 1 99 ? 18.416 -1.594 -30.295 1.00 88.19 99 ALA A O 1
ATOM 815 N N . SER A 1 100 ? 18.281 -3.671 -31.145 1.00 83.25 100 SER A N 1
ATOM 816 C CA . SER A 1 100 ? 18.163 -3.258 -32.541 1.00 83.25 100 SER A CA 1
ATOM 817 C C . SER A 1 100 ? 16.763 -2.687 -32.756 1.00 83.25 100 SER A C 1
ATOM 819 O O . SER A 1 100 ? 15.782 -3.212 -32.222 1.00 83.25 100 SER A O 1
ATOM 821 N N . ASP A 1 101 ? 16.688 -1.595 -33.506 1.00 77.81 101 ASP A N 1
ATOM 822 C CA . ASP A 1 101 ? 15.436 -0.996 -33.967 1.00 77.81 101 ASP A CA 1
ATOM 823 C C . ASP A 1 101 ? 14.835 -1.726 -35.180 1.00 77.81 101 ASP A C 1
ATOM 825 O O . ASP A 1 101 ? 13.664 -1.522 -35.468 1.00 77.81 101 ASP A O 1
ATOM 829 N N . ASP A 1 102 ? 15.550 -2.674 -35.798 1.00 78.19 102 ASP A N 1
ATOM 830 C CA . ASP A 1 102 ? 15.017 -3.546 -36.861 1.00 78.19 102 ASP A CA 1
ATOM 831 C C . ASP A 1 102 ? 13.929 -4.516 -36.360 1.00 78.19 102 ASP A C 1
ATOM 833 O O . ASP A 1 102 ? 13.276 -5.209 -37.150 1.00 78.19 102 ASP A O 1
ATOM 837 N N . ASN A 1 103 ? 13.796 -4.672 -35.037 1.00 80.00 103 ASN A N 1
ATOM 838 C CA . ASN A 1 103 ? 12.789 -5.532 -34.434 1.00 80.00 103 ASN A CA 1
ATOM 839 C C . ASN A 1 103 ? 12.367 -5.058 -33.039 1.00 80.00 103 ASN A C 1
ATOM 841 O O . ASN A 1 103 ? 13.091 -5.184 -32.047 1.00 80.00 103 ASN A O 1
ATOM 845 N N . GLU A 1 104 ? 11.111 -4.648 -32.930 1.00 78.88 104 GLU A N 1
ATOM 846 C CA . GLU A 1 104 ? 10.545 -3.986 -31.757 1.00 78.88 104 GLU A CA 1
ATOM 847 C C . GLU A 1 104 ? 10.432 -4.923 -30.541 1.00 78.88 104 GLU A C 1
ATOM 849 O O . GLU A 1 104 ? 10.360 -4.482 -29.390 1.00 78.88 104 GLU A O 1
ATOM 854 N N . LYS A 1 105 ? 10.456 -6.246 -30.763 1.00 84.38 105 LYS A N 1
ATOM 855 C CA . LYS A 1 105 ? 10.391 -7.260 -29.695 1.00 84.38 105 LYS A CA 1
ATOM 856 C C . LYS A 1 105 ? 11.718 -7.426 -28.964 1.00 84.38 105 LYS A C 1
ATOM 858 O O . LYS A 1 105 ? 11.728 -7.964 -27.854 1.00 84.38 105 LYS A O 1
ATOM 863 N N . ILE A 1 106 ? 12.831 -6.965 -29.536 1.00 86.12 106 ILE A N 1
ATOM 864 C CA . ILE A 1 106 ? 14.149 -7.116 -28.913 1.00 86.12 106 ILE A CA 1
ATOM 865 C C . ILE A 1 106 ? 14.260 -6.275 -27.643 1.00 86.12 106 ILE A C 1
ATOM 867 O O . ILE A 1 106 ? 14.837 -6.734 -26.659 1.00 86.12 106 ILE A O 1
ATOM 871 N N . ALA A 1 107 ? 13.626 -5.103 -27.600 1.00 88.12 107 ALA A N 1
ATOM 872 C CA . ALA A 1 107 ? 13.536 -4.309 -26.378 1.00 88.12 107 ALA A CA 1
ATOM 873 C C . ALA A 1 107 ? 12.826 -5.080 -25.249 1.00 88.12 107 ALA A C 1
ATOM 875 O O . ALA A 1 107 ? 13.304 -5.114 -24.114 1.00 88.12 107 ALA A O 1
ATOM 876 N N . ALA A 1 108 ? 11.725 -5.775 -25.560 1.00 88.69 108 ALA A N 1
ATOM 877 C CA . ALA A 1 108 ? 11.017 -6.616 -24.594 1.00 88.69 108 ALA A CA 1
ATOM 878 C C . ALA A 1 108 ? 11.834 -7.856 -24.176 1.00 88.69 108 ALA A C 1
ATOM 880 O O . ALA A 1 108 ? 11.813 -8.241 -23.006 1.00 88.69 108 ALA A O 1
ATOM 881 N N . HIS A 1 109 ? 12.602 -8.446 -25.097 1.00 90.00 109 HIS A N 1
ATOM 882 C CA . HIS A 1 109 ? 13.550 -9.524 -24.799 1.00 90.00 109 HIS A CA 1
ATOM 883 C C . HIS A 1 109 ? 14.670 -9.057 -23.852 1.00 90.00 109 HIS A C 1
ATOM 885 O O . HIS A 1 109 ? 14.934 -9.693 -22.830 1.00 90.00 109 HIS A O 1
ATOM 891 N N . GLY A 1 110 ? 15.290 -7.911 -24.148 1.00 90.31 110 GLY A N 1
ATOM 892 C CA . GLY A 1 110 ? 16.314 -7.284 -23.312 1.00 90.31 110 GLY A CA 1
ATOM 893 C C . GLY A 1 110 ? 15.784 -6.919 -21.925 1.00 90.31 110 GLY A C 1
ATOM 894 O O . GLY A 1 110 ? 16.421 -7.231 -20.919 1.00 90.31 110 GLY A O 1
ATOM 895 N N . MET A 1 111 ? 14.569 -6.367 -21.852 1.00 89.88 111 MET A N 1
ATOM 896 C CA . MET A 1 111 ? 13.858 -6.145 -20.589 1.00 89.88 111 MET A CA 1
ATOM 897 C C . MET A 1 111 ? 13.660 -7.443 -19.801 1.00 89.88 111 MET A C 1
ATOM 899 O O . MET A 1 111 ? 13.811 -7.460 -18.582 1.00 89.88 111 MET A O 1
ATOM 903 N N . GLY A 1 112 ? 13.382 -8.558 -20.474 1.00 91.25 112 GLY A N 1
ATOM 904 C CA . GLY A 1 112 ? 13.310 -9.859 -19.821 1.00 91.25 112 GLY A CA 1
ATOM 905 C C . GLY A 1 112 ? 14.592 -10.266 -19.130 1.00 91.25 112 GLY A C 1
ATOM 906 O O . GLY A 1 112 ? 14.546 -10.635 -17.959 1.00 91.25 112 GLY A O 1
ATOM 907 N N . HIS A 1 113 ? 15.728 -10.147 -19.810 1.00 91.88 113 HIS A N 1
ATOM 908 C CA . HIS A 1 113 ? 17.032 -10.391 -19.197 1.00 91.88 113 HIS A CA 1
ATOM 909 C C . HIS A 1 113 ? 17.289 -9.484 -17.995 1.00 91.88 113 HIS A C 1
ATOM 911 O O . HIS A 1 113 ? 17.663 -9.975 -16.929 1.00 91.88 113 HIS A O 1
ATOM 917 N N . MET A 1 114 ? 16.998 -8.190 -18.125 1.00 90.81 114 MET A N 1
ATOM 918 C CA . MET A 1 114 ? 17.112 -7.231 -17.026 1.00 90.81 114 MET A CA 1
ATOM 919 C C . MET A 1 114 ? 16.275 -7.638 -15.800 1.00 90.81 114 MET A C 1
ATOM 921 O O . MET A 1 114 ? 16.748 -7.556 -14.665 1.00 90.81 114 MET A O 1
ATOM 925 N N . LEU A 1 115 ? 15.075 -8.183 -16.028 1.00 89.62 115 LEU A N 1
ATOM 926 C CA . LEU A 1 115 ? 14.166 -8.712 -15.003 1.00 89.62 115 LEU A CA 1
ATOM 927 C C . LEU A 1 115 ? 14.465 -10.171 -14.592 1.00 89.62 115 LEU A C 1
ATOM 929 O O . LEU A 1 115 ? 13.639 -10.817 -13.946 1.00 89.62 115 LEU A O 1
ATOM 933 N N . GLY A 1 116 ? 15.629 -10.710 -14.965 1.00 90.19 116 GLY A N 1
ATOM 934 C CA . GLY A 1 116 ? 16.109 -12.029 -14.542 1.00 90.19 116 GLY A CA 1
ATOM 935 C C . GLY A 1 116 ? 15.547 -13.216 -15.331 1.00 90.19 116 GLY A C 1
ATOM 936 O O . GLY A 1 116 ? 15.761 -14.368 -14.944 1.00 90.19 116 GLY A O 1
ATOM 937 N N . ALA A 1 117 ? 14.838 -12.973 -16.432 1.00 91.38 117 ALA A N 1
ATOM 938 C CA . ALA A 1 117 ? 14.410 -14.028 -17.337 1.00 91.38 117 ALA A CA 1
ATOM 939 C C . ALA A 1 117 ? 15.612 -14.628 -18.082 1.00 91.38 117 ALA A C 1
ATOM 941 O O . ALA A 1 117 ? 16.571 -13.948 -18.448 1.00 91.38 117 ALA A O 1
ATOM 942 N N . SER A 1 118 ? 15.547 -15.931 -18.332 1.00 91.81 118 SER A N 1
ATOM 943 C CA . SER A 1 118 ? 16.568 -16.665 -19.076 1.00 91.81 118 SER A CA 1
ATOM 944 C C . SER A 1 118 ? 16.042 -17.079 -20.441 1.00 91.81 118 SER A C 1
ATOM 946 O O . SER A 1 118 ? 14.833 -17.222 -20.647 1.00 91.81 118 SER A O 1
ATOM 948 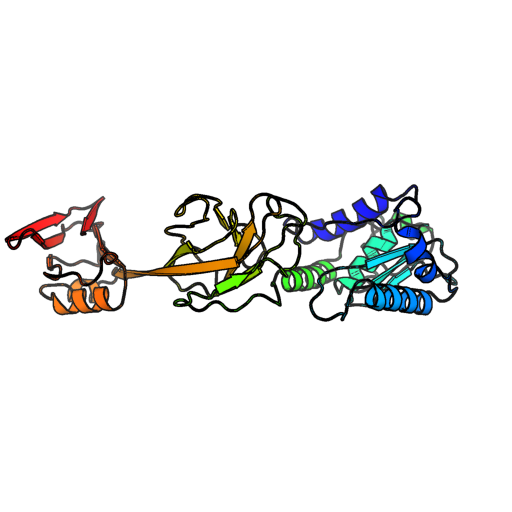N N . HIS A 1 119 ? 16.963 -17.316 -21.370 1.00 90.19 119 HIS A N 1
ATOM 949 C CA . HIS A 1 119 ? 16.618 -17.860 -22.673 1.00 90.19 119 HIS A CA 1
ATOM 950 C C . HIS A 1 119 ? 15.772 -19.131 -22.551 1.00 90.19 119 HIS A C 1
ATOM 952 O O . HIS A 1 119 ? 16.089 -20.024 -21.763 1.00 90.19 119 HIS A O 1
ATOM 958 N N . ASN A 1 120 ? 14.732 -19.236 -23.376 1.00 84.75 120 ASN A N 1
ATOM 959 C CA . ASN A 1 120 ? 13.901 -20.428 -23.458 1.00 84.75 120 ASN A CA 1
ATOM 960 C C . ASN A 1 120 ? 13.682 -20.867 -24.911 1.00 84.75 120 ASN A C 1
ATOM 962 O O . ASN A 1 120 ? 13.118 -20.127 -25.703 1.00 84.75 120 ASN A O 1
ATOM 966 N N . ARG A 1 121 ? 14.080 -22.098 -25.243 1.00 82.75 121 ARG A N 1
ATOM 967 C CA . ARG A 1 121 ? 13.941 -22.684 -26.586 1.00 82.75 121 ARG A CA 1
ATOM 968 C C . ARG A 1 121 ? 12.625 -23.441 -26.804 1.00 82.75 121 ARG A C 1
ATOM 970 O O . ARG A 1 121 ? 12.442 -24.034 -27.868 1.00 82.75 121 ARG A O 1
ATOM 977 N N . ASP A 1 122 ? 11.714 -23.424 -25.836 1.00 75.06 122 ASP A N 1
ATOM 978 C CA . ASP A 1 122 ? 10.382 -24.003 -25.987 1.00 75.06 122 ASP A CA 1
ATOM 979 C C . ASP A 1 122 ? 9.632 -23.285 -27.114 1.00 75.06 122 ASP A C 1
ATOM 981 O O . ASP A 1 122 ? 9.464 -22.070 -27.095 1.00 75.06 122 ASP A O 1
ATOM 985 N N . THR A 1 123 ? 9.177 -24.036 -28.111 1.00 72.00 123 THR A N 1
ATOM 986 C CA . THR A 1 123 ? 8.390 -23.521 -29.241 1.00 72.00 123 THR A CA 1
ATOM 987 C C . THR A 1 123 ? 7.210 -24.428 -29.512 1.00 72.00 123 THR A C 1
ATOM 989 O O . THR A 1 123 ? 7.267 -25.636 -29.286 1.00 72.00 123 THR A O 1
ATOM 992 N N . ASN A 1 124 ? 6.140 -23.850 -30.047 1.00 69.12 124 ASN A N 1
ATOM 993 C CA . ASN A 1 124 ? 5.133 -24.595 -30.787 1.00 69.12 124 ASN A CA 1
ATOM 994 C C . ASN A 1 124 ? 5.048 -24.056 -32.225 1.00 69.12 124 ASN A C 1
ATOM 996 O O . ASN A 1 124 ? 5.727 -23.098 -32.588 1.00 69.12 124 ASN A O 1
ATOM 1000 N N . TRP A 1 125 ? 4.201 -24.675 -33.048 1.00 64.06 125 TRP A N 1
ATOM 1001 C CA . TRP A 1 125 ? 4.101 -24.369 -34.480 1.00 64.06 125 TRP A CA 1
ATOM 1002 C C . TRP A 1 125 ? 3.724 -22.911 -34.799 1.00 64.06 125 TRP A C 1
ATOM 1004 O O . TRP A 1 125 ? 3.971 -22.443 -35.906 1.00 64.06 125 TRP A O 1
ATOM 1014 N N . PHE A 1 126 ? 3.116 -22.203 -33.843 1.00 68.94 126 PHE A N 1
ATOM 1015 C CA . PHE A 1 126 ? 2.542 -20.870 -34.037 1.00 68.94 126 PHE A CA 1
ATOM 1016 C C . PHE A 1 126 ? 3.069 -19.828 -33.045 1.00 68.94 126 PHE A C 1
ATOM 1018 O O . PHE A 1 126 ? 2.663 -18.671 -33.110 1.00 68.94 126 PHE A O 1
ATOM 1025 N N . SER A 1 127 ? 3.937 -20.218 -32.109 1.00 72.31 127 SER A N 1
ATOM 1026 C CA . SER A 1 127 ? 4.421 -19.328 -31.062 1.00 72.31 127 SER A CA 1
ATOM 1027 C C . SER A 1 127 ? 5.747 -19.771 -30.452 1.00 72.31 127 SER A C 1
ATOM 1029 O O . SER A 1 127 ? 6.005 -20.952 -30.203 1.00 72.31 127 SER A O 1
ATOM 1031 N N . ALA A 1 128 ? 6.558 -18.768 -30.155 1.00 78.88 128 ALA A N 1
ATOM 1032 C CA . ALA A 1 128 ? 7.744 -18.817 -29.327 1.00 78.88 128 ALA A CA 1
ATOM 1033 C C . ALA A 1 128 ? 7.578 -17.799 -28.182 1.00 78.88 128 ALA A C 1
ATOM 1035 O O . ALA A 1 128 ? 6.930 -16.762 -28.380 1.00 78.88 128 ALA A O 1
ATOM 1036 N N . PRO A 1 129 ? 8.129 -18.063 -26.987 1.00 85.75 129 PRO A N 1
ATOM 1037 C CA . PRO A 1 129 ? 8.160 -17.090 -25.908 1.00 85.75 129 PRO A CA 1
ATOM 1038 C C . PRO A 1 129 ? 9.059 -15.906 -26.276 1.00 85.75 129 PRO A C 1
ATOM 1040 O O . PRO A 1 129 ? 9.989 -16.044 -27.071 1.00 85.75 129 PRO A O 1
ATOM 1043 N N . ILE A 1 130 ? 8.834 -14.762 -25.629 1.00 86.69 130 ILE A N 1
ATOM 1044 C CA . ILE A 1 130 ? 9.634 -13.550 -25.851 1.00 86.69 130 ILE A CA 1
ATOM 1045 C C . ILE A 1 130 ? 11.131 -13.792 -25.612 1.00 86.69 130 ILE A C 1
ATOM 1047 O O . ILE A 1 130 ? 11.960 -13.250 -26.328 1.00 86.69 130 ILE A O 1
ATOM 1051 N N . MET A 1 131 ? 11.481 -14.689 -24.681 1.00 89.31 131 MET A N 1
ATOM 1052 C CA . MET A 1 131 ? 12.865 -15.062 -24.353 1.00 89.31 131 MET A CA 1
ATOM 1053 C C . MET A 1 131 ? 13.460 -16.137 -25.268 1.00 89.31 131 MET A C 1
ATOM 1055 O O . MET A 1 131 ? 14.433 -16.794 -24.894 1.00 89.31 131 MET A O 1
ATOM 1059 N N . TYR A 1 132 ? 12.882 -16.377 -26.442 1.00 85.75 132 TYR A N 1
ATOM 1060 C CA . TYR A 1 132 ? 13.438 -17.353 -27.364 1.00 85.75 132 TYR A CA 1
ATOM 1061 C C . TYR A 1 132 ? 14.797 -16.883 -27.920 1.00 85.75 132 TYR A C 1
ATOM 1063 O O . TYR A 1 132 ? 14.836 -15.849 -28.586 1.00 85.75 132 TYR A O 1
ATOM 1071 N N . PRO A 1 133 ? 15.905 -17.633 -27.717 1.00 78.44 133 PRO A N 1
ATOM 1072 C CA . PRO A 1 133 ? 17.220 -17.269 -28.244 1.00 78.44 133 PRO A CA 1
ATOM 1073 C C . PRO A 1 133 ? 17.289 -17.582 -29.743 1.00 78.44 133 PRO A C 1
ATOM 1075 O O . PRO A 1 133 ? 17.290 -18.748 -30.133 1.00 78.44 133 PRO A O 1
ATOM 1078 N N . HIS A 1 134 ? 17.312 -16.549 -30.577 1.00 69.12 134 HIS A N 1
ATOM 1079 C CA . HIS A 1 134 ? 17.176 -16.598 -32.037 1.00 69.12 134 HIS A CA 1
ATOM 1080 C C . HIS A 1 134 ? 17.603 -17.869 -32.799 1.00 69.12 134 HIS A C 1
ATOM 1082 O O . HIS A 1 134 ? 18.768 -18.265 -32.768 1.00 69.12 134 HIS A O 1
ATOM 1088 N N . PRO A 1 135 ? 16.710 -18.400 -33.656 1.00 51.75 135 PRO A N 1
ATOM 1089 C CA . PRO A 1 135 ? 17.049 -19.181 -34.834 1.00 51.75 135 PRO A CA 1
ATOM 1090 C C . PRO A 1 135 ? 16.431 -18.519 -36.071 1.00 51.75 135 PRO A C 1
ATOM 1092 O O . PRO A 1 135 ? 15.237 -18.609 -36.260 1.00 51.75 135 PRO A O 1
ATOM 1095 N N . SER A 1 136 ? 17.202 -17.923 -36.980 1.00 53.00 136 SER A N 1
ATOM 1096 C CA . SER A 1 136 ? 16.758 -17.479 -38.328 1.00 53.00 136 SER A CA 1
ATOM 1097 C C . SER A 1 136 ? 15.554 -16.502 -38.448 1.00 53.00 136 SER A C 1
ATOM 1099 O O . SER A 1 136 ? 14.644 -16.446 -37.627 1.00 53.00 136 SER A O 1
ATOM 1101 N N . ALA A 1 137 ? 15.526 -15.738 -39.548 1.00 56.91 137 ALA A N 1
ATOM 1102 C CA . ALA A 1 137 ? 14.520 -14.705 -39.845 1.00 56.91 137 ALA A CA 1
ATOM 1103 C C . ALA A 1 137 ? 13.050 -15.172 -39.711 1.00 56.91 137 ALA A C 1
ATOM 1105 O O . ALA A 1 137 ? 12.183 -14.396 -39.327 1.00 56.91 137 ALA A O 1
ATOM 1106 N N . TRP A 1 138 ? 12.752 -16.452 -39.962 1.00 57.69 138 TRP A N 1
ATOM 1107 C CA . TRP A 1 138 ? 11.376 -16.957 -39.957 1.00 57.69 138 TRP A CA 1
ATOM 1108 C C . TRP A 1 138 ? 10.768 -17.150 -38.558 1.00 57.69 138 TRP A C 1
ATOM 1110 O O . TRP A 1 138 ? 9.559 -16.992 -38.397 1.00 57.69 138 TRP A O 1
ATOM 1120 N N . TYR A 1 139 ? 11.573 -17.457 -37.534 1.00 56.97 139 TYR A N 1
ATOM 1121 C CA . TYR A 1 139 ? 11.061 -17.648 -36.169 1.00 56.97 139 TYR A CA 1
ATOM 1122 C C . TYR A 1 139 ? 10.755 -16.320 -35.458 1.00 56.97 139 TYR A C 1
ATOM 1124 O O . TYR A 1 139 ? 10.017 -16.323 -34.473 1.00 56.97 139 TYR A O 1
ATOM 1132 N N . TYR A 1 140 ? 11.252 -15.181 -35.957 1.00 60.03 140 TYR A N 1
ATOM 1133 C CA . TYR A 1 140 ? 10.913 -13.852 -35.423 1.00 60.03 140 TYR A CA 1
ATOM 1134 C C . TYR A 1 140 ? 9.405 -13.566 -35.488 1.00 60.03 140 TYR A C 1
ATOM 1136 O O . TYR A 1 140 ? 8.829 -12.957 -34.580 1.00 60.03 140 TYR A O 1
ATOM 1144 N N . HIS A 1 141 ? 8.733 -14.064 -36.530 1.00 62.88 141 HIS A N 1
ATOM 1145 C CA . HIS A 1 141 ? 7.283 -13.934 -36.673 1.00 62.88 141 HIS A CA 1
ATOM 1146 C C . HIS A 1 141 ? 6.507 -14.794 -35.670 1.00 62.88 141 HIS A C 1
ATOM 1148 O O . HIS A 1 141 ? 5.358 -14.482 -35.368 1.00 62.88 141 HIS A O 1
ATOM 1154 N N . LEU A 1 142 ? 7.134 -15.840 -35.121 1.00 62.22 142 LEU A N 1
ATOM 1155 C CA . LEU A 1 142 ? 6.531 -16.709 -34.113 1.00 62.22 142 LEU A CA 1
ATOM 1156 C C . LEU A 1 142 ? 6.742 -16.190 -32.691 1.00 62.22 142 LEU A C 1
ATOM 1158 O O . LEU A 1 142 ? 6.024 -16.620 -31.796 1.00 62.22 142 LEU A O 1
ATOM 1162 N N . GLN A 1 143 ? 7.688 -15.279 -32.442 1.00 66.06 143 GLN A N 1
ATOM 1163 C CA . GLN A 1 143 ? 7.833 -14.689 -31.111 1.00 66.06 143 GLN A CA 1
ATOM 1164 C C . GLN A 1 143 ? 6.553 -13.949 -30.728 1.00 66.06 143 GLN A C 1
ATOM 1166 O O . GLN A 1 143 ? 6.149 -12.965 -31.350 1.00 66.06 143 GLN A O 1
ATOM 1171 N N . THR A 1 144 ? 5.913 -14.457 -29.689 1.00 67.31 144 THR A N 1
ATOM 1172 C CA . THR A 1 144 ? 4.734 -13.866 -29.070 1.00 67.31 144 THR A CA 1
ATOM 1173 C C . THR A 1 144 ? 5.162 -13.070 -27.843 1.00 67.31 144 THR A C 1
ATOM 1175 O O . THR A 1 144 ? 6.207 -13.347 -27.254 1.00 67.31 144 THR A O 1
ATOM 1178 N N . LYS A 1 145 ? 4.339 -12.110 -27.409 1.00 64.19 145 LYS A N 1
ATOM 1179 C CA . LYS A 1 145 ? 4.601 -11.260 -26.230 1.00 64.19 145 LYS A CA 1
ATOM 1180 C C . LYS A 1 145 ? 4.543 -12.017 -24.883 1.00 64.19 145 LYS A C 1
ATOM 1182 O O . LYS A 1 145 ? 4.371 -11.412 -23.831 1.00 64.19 145 LYS A O 1
ATOM 1187 N N . PHE A 1 146 ? 4.613 -13.351 -24.890 1.00 70.06 146 PHE A N 1
ATOM 1188 C CA . PHE A 1 146 ? 4.373 -14.191 -23.717 1.00 70.06 146 PHE A CA 1
ATOM 1189 C C . PHE A 1 146 ? 5.666 -14.763 -23.128 1.00 70.06 146 PHE A C 1
ATOM 1191 O O . PHE A 1 146 ? 6.584 -15.179 -23.834 1.00 70.06 146 PHE A O 1
ATOM 1198 N N . TRP A 1 147 ? 5.703 -14.855 -21.801 1.00 82.31 147 TRP A N 1
ATOM 1199 C CA . TRP A 1 147 ? 6.739 -15.563 -21.050 1.00 82.31 147 TRP A CA 1
ATOM 1200 C C . TRP A 1 147 ? 6.414 -17.053 -20.914 1.00 82.31 147 TRP A C 1
ATOM 1202 O O . TRP A 1 147 ? 5.252 -17.426 -20.731 1.00 82.31 147 TRP A O 1
ATOM 1212 N N . SER A 1 148 ? 7.442 -17.901 -20.862 1.00 84.38 148 SER A N 1
ATOM 1213 C CA . SER A 1 148 ? 7.287 -19.243 -20.291 1.00 84.38 148 SER A CA 1
ATOM 1214 C C . SER A 1 148 ? 7.012 -19.177 -18.792 1.00 84.38 148 SER A C 1
ATOM 1216 O O . SER A 1 148 ? 7.348 -18.191 -18.140 1.00 84.38 148 SER A O 1
ATOM 1218 N N . ASP A 1 149 ? 6.445 -20.233 -18.211 1.00 84.31 149 ASP A N 1
ATOM 1219 C CA . ASP A 1 149 ? 6.064 -20.221 -16.790 1.00 84.31 149 ASP A CA 1
ATOM 1220 C C . ASP A 1 149 ? 7.264 -20.051 -15.841 1.00 84.31 149 ASP A C 1
ATOM 1222 O O . ASP A 1 149 ? 7.159 -19.370 -14.814 1.00 84.31 149 ASP A O 1
ATOM 1226 N N . SER A 1 150 ? 8.432 -20.581 -16.219 1.00 85.75 150 SER A N 1
ATOM 1227 C CA . SER A 1 150 ? 9.702 -20.335 -15.525 1.00 85.75 150 SER A CA 1
ATOM 1228 C C . SER A 1 150 ? 10.076 -18.850 -15.530 1.00 85.75 150 SER A C 1
ATOM 1230 O O . SER A 1 150 ? 10.350 -18.276 -14.476 1.00 85.75 150 SER A O 1
ATOM 1232 N N . ASN A 1 151 ? 9.996 -18.197 -16.691 1.00 90.56 151 ASN A N 1
ATOM 1233 C CA . ASN A 1 151 ? 10.314 -16.781 -16.833 1.00 90.56 151 ASN A CA 1
ATOM 1234 C C . ASN A 1 151 ? 9.259 -15.875 -16.185 1.00 90.56 151 ASN A C 1
ATOM 1236 O O . ASN A 1 151 ? 9.637 -14.895 -15.553 1.00 90.56 151 ASN A O 1
ATOM 1240 N N . LYS A 1 152 ? 7.963 -16.230 -16.210 1.00 89.69 152 LYS A N 1
ATOM 1241 C CA . LYS A 1 152 ? 6.936 -15.523 -15.415 1.00 89.69 152 LYS A CA 1
ATOM 1242 C C . LYS A 1 152 ? 7.303 -15.513 -13.937 1.00 89.69 152 LYS A C 1
ATOM 1244 O O . LYS A 1 152 ? 7.067 -14.522 -13.258 1.00 89.69 152 LYS A O 1
ATOM 1249 N N . SER A 1 153 ? 7.835 -16.624 -13.430 1.00 88.88 153 SER A N 1
ATOM 1250 C CA . SER A 1 153 ? 8.204 -16.757 -12.020 1.00 88.88 153 SER A CA 1
ATOM 1251 C C . SER A 1 153 ? 9.436 -15.916 -11.675 1.00 88.88 153 SER A C 1
ATOM 1253 O O . SER A 1 153 ? 9.411 -15.214 -10.667 1.00 88.88 153 SER A O 1
ATOM 1255 N N . ALA A 1 154 ? 10.468 -15.932 -12.527 1.00 89.38 154 ALA A N 1
ATOM 1256 C CA . ALA A 1 154 ? 11.664 -15.101 -12.365 1.00 89.38 154 ALA A CA 1
ATOM 1257 C C . ALA A 1 154 ? 11.322 -13.603 -12.406 1.00 89.38 154 ALA A C 1
ATOM 1259 O O . ALA A 1 154 ? 11.576 -12.889 -11.438 1.00 89.38 154 ALA A O 1
ATOM 1260 N N . VAL A 1 155 ? 10.622 -13.165 -13.457 1.00 88.50 155 VAL A N 1
ATOM 1261 C CA . VAL A 1 155 ? 10.200 -11.769 -13.623 1.00 88.50 155 VAL A CA 1
ATOM 1262 C C . VAL A 1 155 ? 9.289 -11.332 -12.477 1.00 88.50 155 VAL A C 1
ATOM 1264 O O . VAL A 1 155 ? 9.473 -10.254 -11.922 1.00 88.50 155 VAL A O 1
ATOM 1267 N N . ARG A 1 156 ? 8.334 -12.171 -12.045 1.00 86.81 156 ARG A N 1
ATOM 1268 C CA . ARG A 1 156 ? 7.464 -11.850 -10.901 1.00 86.81 156 ARG A CA 1
ATOM 1269 C C . ARG A 1 156 ? 8.262 -11.612 -9.625 1.00 86.81 156 ARG A C 1
ATOM 1271 O O . ARG A 1 156 ? 7.899 -10.714 -8.874 1.00 86.81 156 ARG A O 1
ATOM 1278 N N . LYS A 1 157 ? 9.312 -12.398 -9.382 1.00 85.50 157 LYS A N 1
ATOM 1279 C CA . LYS A 1 157 ? 10.173 -12.234 -8.210 1.00 85.50 157 LYS A CA 1
ATOM 1280 C C . LYS A 1 157 ? 10.896 -10.886 -8.248 1.00 85.50 157 LYS A C 1
ATOM 1282 O O . LYS A 1 157 ? 10.810 -10.144 -7.279 1.00 85.50 157 LYS A O 1
ATOM 1287 N N . THR A 1 158 ? 11.513 -10.530 -9.373 1.00 84.31 158 THR A N 1
ATOM 1288 C CA . THR A 1 158 ? 12.179 -9.226 -9.521 1.00 84.31 158 THR A CA 1
ATOM 1289 C C . THR A 1 158 ? 11.188 -8.067 -9.417 1.00 84.31 158 THR A C 1
ATOM 1291 O O . THR A 1 158 ? 11.433 -7.119 -8.684 1.00 84.31 158 THR A O 1
ATOM 1294 N N . LEU A 1 159 ? 10.012 -8.160 -10.048 1.00 82.56 159 LEU A N 1
ATOM 1295 C CA . LEU A 1 159 ? 8.960 -7.145 -9.910 1.00 82.56 159 LEU A CA 1
ATOM 1296 C C . LEU A 1 159 ? 8.448 -7.013 -8.469 1.00 82.56 159 LEU A C 1
ATOM 1298 O O . LEU A 1 159 ? 8.046 -5.928 -8.064 1.00 82.56 159 LEU A O 1
ATOM 1302 N N . GLN A 1 160 ? 8.425 -8.101 -7.695 1.00 76.75 160 GLN A N 1
ATOM 1303 C CA . GLN A 1 160 ? 8.126 -8.039 -6.266 1.00 76.75 160 GLN A CA 1
ATOM 1304 C C . GLN A 1 160 ? 9.247 -7.328 -5.512 1.00 76.75 160 GLN A C 1
ATOM 1306 O O . GLN A 1 160 ? 8.948 -6.428 -4.742 1.00 76.75 160 GLN A O 1
ATOM 1311 N N . GLU A 1 161 ? 10.514 -7.658 -5.762 1.00 74.44 161 GLU A N 1
ATOM 1312 C CA . GLU A 1 161 ? 11.665 -6.985 -5.143 1.00 74.44 161 GLU A CA 1
ATOM 1313 C C . GLU A 1 161 ? 11.669 -5.473 -5.436 1.00 74.44 161 GLU A C 1
ATOM 1315 O O . GLU A 1 161 ? 11.823 -4.686 -4.510 1.00 74.44 161 GLU A O 1
ATOM 1320 N N . LEU A 1 162 ? 11.368 -5.051 -6.671 1.00 71.19 162 LEU A N 1
ATOM 1321 C CA . LEU A 1 162 ? 11.249 -3.631 -7.045 1.00 71.19 162 LEU A CA 1
ATOM 1322 C C . LEU A 1 162 ? 10.109 -2.890 -6.332 1.00 71.19 162 LEU A C 1
ATOM 1324 O O . LEU A 1 162 ? 10.169 -1.670 -6.183 1.00 71.19 162 LEU A O 1
ATOM 1328 N N . LYS A 1 163 ? 9.053 -3.604 -5.921 1.00 63.88 163 LYS A N 1
ATOM 1329 C CA . LYS A 1 163 ? 7.935 -3.028 -5.155 1.00 63.88 163 LYS A CA 1
ATOM 1330 C C . LYS A 1 163 ? 8.286 -2.765 -3.696 1.00 63.88 163 LYS A C 1
ATOM 1332 O O . LYS A 1 163 ? 7.586 -1.990 -3.051 1.00 63.88 163 LYS A O 1
ATOM 1337 N N . HIS A 1 164 ? 9.347 -3.379 -3.178 1.00 58.31 164 HIS A N 1
ATOM 1338 C CA . HIS A 1 164 ? 9.839 -3.043 -1.851 1.00 58.31 164 HIS A CA 1
ATOM 1339 C C . HIS A 1 164 ? 10.619 -1.744 -2.005 1.00 58.31 164 HIS A C 1
ATOM 1341 O O . HIS A 1 164 ? 11.645 -1.734 -2.674 1.00 58.31 164 HIS A O 1
ATOM 1347 N N . PHE A 1 165 ? 10.119 -0.645 -1.437 1.00 57.50 165 PHE A N 1
ATOM 1348 C CA . PHE A 1 165 ? 10.827 0.635 -1.399 1.00 57.50 165 PHE A CA 1
ATOM 1349 C C . PHE A 1 165 ? 12.127 0.441 -0.594 1.00 57.50 165 PHE A C 1
ATOM 1351 O O . PHE A 1 165 ? 12.061 0.437 0.633 1.00 57.50 165 PHE A O 1
ATOM 1358 N N . PRO A 1 166 ? 13.308 0.239 -1.216 1.00 49.03 166 PRO A N 1
ATOM 1359 C CA . PRO A 1 166 ? 14.497 -0.235 -0.495 1.00 49.03 166 PRO A CA 1
ATOM 1360 C C . PRO A 1 166 ? 15.065 0.834 0.444 1.00 49.03 166 PRO A C 1
ATOM 1362 O O . PRO A 1 166 ? 15.798 0.523 1.378 1.00 49.03 166 PRO A O 1
ATOM 1365 N N . ASP A 1 167 ? 14.711 2.092 0.181 1.00 55.81 167 ASP A N 1
ATOM 1366 C CA . ASP A 1 167 ? 15.112 3.272 0.939 1.00 55.81 167 ASP A CA 1
ATOM 1367 C C . ASP A 1 167 ? 14.049 3.718 1.953 1.00 55.81 167 ASP A C 1
ATOM 1369 O O . ASP A 1 167 ? 14.153 4.813 2.496 1.00 55.81 167 ASP A O 1
ATOM 1373 N N . SER A 1 168 ? 13.004 2.918 2.195 1.00 56.12 168 SER A N 1
ATOM 1374 C CA . SER A 1 168 ? 11.982 3.302 3.164 1.00 56.12 168 SER A CA 1
ATOM 1375 C C . SER A 1 168 ? 12.559 3.342 4.574 1.00 56.12 168 SER A C 1
ATOM 1377 O O . SER A 1 168 ? 13.117 2.350 5.053 1.00 56.12 168 SER A O 1
ATOM 1379 N N . GLU A 1 169 ? 12.368 4.455 5.273 1.00 56.91 169 GLU A N 1
ATOM 1380 C CA . GLU A 1 169 ? 12.779 4.546 6.667 1.00 56.91 169 GLU A CA 1
ATOM 1381 C C . GLU A 1 169 ? 11.854 3.691 7.545 1.00 56.91 169 GLU A C 1
ATOM 1383 O O . GLU A 1 169 ? 10.625 3.801 7.483 1.00 56.91 169 GLU A O 1
ATOM 1388 N N . SER A 1 170 ? 12.434 2.824 8.381 1.00 56.12 170 SER A N 1
ATOM 1389 C CA . SER A 1 170 ? 11.668 2.044 9.358 1.00 56.12 170 SER A CA 1
ATOM 1390 C C . SER A 1 170 ? 11.076 2.980 10.411 1.00 56.12 170 SER A C 1
ATOM 1392 O O . SER A 1 170 ? 11.801 3.531 11.241 1.00 56.12 170 SER A O 1
ATOM 1394 N N . PHE A 1 171 ? 9.751 3.103 10.442 1.00 58.81 171 PHE A N 1
ATOM 1395 C CA . PHE A 1 171 ? 9.062 4.050 11.312 1.00 58.81 171 PHE A CA 1
ATOM 1396 C C . PHE A 1 171 ? 8.581 3.395 12.619 1.00 58.81 171 PHE A C 1
ATOM 1398 O O . PHE A 1 171 ? 7.725 2.506 12.634 1.00 58.81 171 PHE A O 1
ATOM 1405 N N . GLY A 1 172 ? 9.132 3.839 13.752 1.00 51.72 172 GLY A N 1
ATOM 1406 C CA . GLY A 1 172 ? 8.748 3.383 15.092 1.00 51.72 172 GLY A CA 1
ATOM 1407 C C . GLY A 1 172 ? 7.519 4.117 15.646 1.00 51.72 172 GLY A C 1
ATOM 1408 O O . GLY A 1 172 ? 7.371 5.324 15.493 1.00 51.72 172 GLY A O 1
ATOM 1409 N N . VAL A 1 173 ? 6.648 3.401 16.367 1.00 48.25 173 VAL A N 1
ATOM 1410 C CA . VAL A 1 173 ? 5.285 3.827 16.777 1.00 48.25 173 VAL A CA 1
ATOM 1411 C C . VAL A 1 173 ? 5.217 4.975 17.821 1.00 48.25 173 VAL A C 1
ATOM 1413 O O . VAL A 1 173 ? 4.160 5.245 18.380 1.00 48.25 173 VAL A O 1
ATOM 1416 N N . GLN A 1 174 ? 6.294 5.718 18.079 1.00 47.94 174 GLN A N 1
ATOM 1417 C CA . GLN A 1 174 ? 6.278 6.895 18.972 1.00 47.94 174 GLN A CA 1
ATOM 1418 C C . GLN A 1 174 ? 7.180 8.042 18.490 1.00 47.94 174 GLN A C 1
ATOM 1420 O O . GLN A 1 174 ? 7.727 8.788 19.298 1.00 47.94 174 GLN A O 1
ATOM 1425 N N . TYR A 1 175 ? 7.348 8.193 17.177 1.00 48.84 175 TYR A N 1
ATOM 1426 C CA . TYR A 1 175 ? 8.190 9.239 16.608 1.00 48.84 175 TYR A CA 1
ATOM 1427 C C . TYR A 1 175 ? 7.366 10.426 16.113 1.00 48.84 175 TYR A C 1
ATOM 1429 O O . TYR A 1 175 ? 6.472 10.268 15.290 1.00 48.84 175 TYR A O 1
ATOM 1437 N N . ALA A 1 176 ? 7.696 11.612 16.625 1.00 50.97 176 ALA A N 1
ATOM 1438 C CA . ALA A 1 176 ? 7.534 12.874 15.919 1.00 50.97 176 ALA A CA 1
ATOM 1439 C C . ALA A 1 176 ? 8.922 13.231 15.373 1.00 50.97 176 ALA A C 1
ATOM 1441 O O . ALA A 1 176 ? 9.714 13.867 16.069 1.00 50.97 176 ALA A O 1
ATOM 1442 N N . SER A 1 177 ? 9.272 12.724 14.191 1.00 60.56 177 SER A N 1
ATOM 1443 C CA . SER A 1 177 ? 10.464 13.178 13.473 1.00 60.56 177 SER A CA 1
ATOM 1444 C C . SER A 1 177 ? 10.078 14.363 12.597 1.00 60.56 177 SER A C 1
ATOM 1446 O O . SER A 1 177 ? 9.091 14.304 11.865 1.00 60.56 177 SER A O 1
ATOM 1448 N N . LEU A 1 178 ? 10.841 15.450 12.714 1.00 73.00 178 LEU A N 1
ATOM 1449 C CA . LEU A 1 178 ? 10.835 16.505 11.712 1.00 73.00 178 LEU A CA 1
ATOM 1450 C C . LEU A 1 178 ? 11.539 15.950 10.476 1.00 73.00 178 LEU A C 1
ATOM 1452 O O . LEU A 1 178 ? 12.702 15.560 10.570 1.00 73.00 178 LEU A O 1
ATOM 1456 N N . ASP A 1 179 ? 10.846 15.954 9.350 1.00 83.81 179 ASP A N 1
ATOM 1457 C CA . ASP A 1 179 ? 11.361 15.489 8.070 1.00 83.81 179 ASP A CA 1
ATOM 1458 C C . ASP A 1 179 ? 11.073 16.514 6.966 1.00 83.81 179 ASP A C 1
ATOM 1460 O O . ASP A 1 179 ? 10.475 17.571 7.211 1.00 83.81 179 ASP A O 1
ATOM 1464 N N . SER A 1 180 ? 11.547 16.260 5.749 1.00 86.38 180 SER A N 1
ATOM 1465 C CA . SER A 1 180 ? 11.350 17.166 4.634 1.00 86.38 180 SER A CA 1
ATOM 1466 C C . SER A 1 180 ? 11.323 16.493 3.274 1.00 86.38 180 SER A C 1
ATOM 1468 O O . SER A 1 180 ? 12.252 15.803 2.881 1.00 86.38 180 SER A O 1
ATOM 1470 N N . THR A 1 181 ? 10.333 16.871 2.465 1.00 88.31 181 THR A N 1
ATOM 1471 C CA . THR A 1 181 ? 10.286 16.513 1.047 1.00 88.31 181 THR A CA 1
ATOM 1472 C C . THR A 1 181 ? 11.153 17.418 0.160 1.00 88.31 181 THR A C 1
ATOM 1474 O O . THR A 1 181 ? 11.185 17.224 -1.050 1.00 88.31 181 THR A O 1
ATOM 1477 N N . THR A 1 182 ? 11.878 18.415 0.697 1.00 85.50 182 THR A N 1
ATOM 1478 C CA . THR A 1 182 ? 12.619 19.402 -0.126 1.00 85.50 182 THR A CA 1
ATOM 1479 C C . THR A 1 182 ? 13.681 18.769 -1.027 1.00 85.50 182 THR A C 1
ATOM 1481 O O . THR A 1 182 ? 13.788 19.139 -2.196 1.00 85.50 182 THR A O 1
ATOM 1484 N N . ASN A 1 183 ? 14.432 17.795 -0.510 1.00 78.62 183 ASN A N 1
ATOM 1485 C CA . ASN A 1 183 ? 15.454 17.072 -1.275 1.00 78.62 183 ASN A CA 1
ATOM 1486 C C . ASN A 1 183 ? 15.023 15.645 -1.638 1.00 78.62 183 ASN A C 1
ATOM 1488 O O . ASN A 1 183 ? 15.817 14.899 -2.206 1.00 78.62 183 ASN A O 1
ATOM 1492 N N . ALA A 1 184 ? 13.766 15.300 -1.360 1.00 78.81 184 ALA A N 1
ATOM 1493 C CA . ALA A 1 184 ? 13.220 13.981 -1.616 1.00 78.81 184 ALA A CA 1
ATOM 1494 C C . ALA A 1 184 ? 13.185 13.653 -3.108 1.00 78.81 184 ALA A C 1
ATOM 1496 O O . ALA A 1 184 ? 13.125 14.545 -3.972 1.00 78.81 184 ALA A O 1
ATOM 1497 N N . ARG A 1 185 ? 13.175 12.352 -3.401 1.00 74.19 185 ARG A N 1
ATOM 1498 C CA . ARG A 1 185 ? 13.039 11.831 -4.763 1.00 74.19 185 ARG A CA 1
ATOM 1499 C C . ARG A 1 185 ? 11.697 12.231 -5.361 1.00 74.19 185 ARG A C 1
ATOM 1501 O O . ARG A 1 185 ? 10.706 12.397 -4.651 1.00 74.19 185 ARG A O 1
ATOM 1508 N N . LYS A 1 186 ? 11.674 12.374 -6.684 1.00 77.62 186 LYS A N 1
ATOM 1509 C CA . LYS A 1 186 ? 10.447 12.600 -7.447 1.00 77.62 186 LYS A CA 1
ATOM 1510 C C . LYS A 1 186 ? 9.854 11.260 -7.854 1.00 77.62 186 LYS A C 1
ATOM 1512 O O . LYS A 1 186 ? 10.579 10.406 -8.354 1.00 77.62 186 LYS A O 1
ATOM 1517 N N . TYR A 1 187 ? 8.549 11.110 -7.681 1.00 71.56 187 TYR A N 1
ATOM 1518 C CA . TYR A 1 187 ? 7.821 9.898 -8.035 1.00 71.56 187 TYR A CA 1
ATOM 1519 C C . TYR A 1 187 ? 6.765 10.196 -9.098 1.00 71.56 187 TYR A C 1
ATOM 1521 O O . TYR A 1 187 ? 6.062 11.206 -9.038 1.00 71.56 187 TYR A O 1
ATOM 1529 N N . ASN A 1 188 ? 6.644 9.291 -10.066 1.00 73.44 188 ASN A N 1
ATOM 1530 C CA . ASN A 1 188 ? 5.533 9.251 -11.014 1.00 73.44 188 ASN A CA 1
ATOM 1531 C C . ASN A 1 188 ? 4.457 8.280 -10.511 1.00 73.44 188 ASN A C 1
ATOM 1533 O O . ASN A 1 188 ? 4.763 7.298 -9.836 1.00 73.44 188 ASN A O 1
ATOM 1537 N N . GLY A 1 189 ? 3.191 8.549 -10.835 1.00 71.12 189 GLY A N 1
ATOM 1538 C CA . GLY A 1 189 ? 2.063 7.698 -10.450 1.00 71.12 189 GLY A CA 1
ATOM 1539 C C . GLY A 1 189 ? 1.400 8.004 -9.109 1.00 71.12 189 GLY A C 1
ATOM 1540 O O . GLY A 1 189 ? 0.466 7.289 -8.744 1.00 71.12 189 GLY A O 1
ATOM 1541 N N . LEU A 1 190 ? 1.843 9.052 -8.411 1.00 83.56 190 LEU A N 1
ATOM 1542 C CA . LEU A 1 190 ? 1.049 9.704 -7.364 1.00 83.56 190 LEU A CA 1
ATOM 1543 C C . LEU A 1 190 ? -0.080 10.532 -8.008 1.00 83.56 190 LEU A C 1
ATOM 1545 O O . LEU A 1 190 ? -0.197 10.573 -9.233 1.00 83.56 190 LEU A O 1
ATOM 1549 N N . GLU A 1 191 ? -0.904 11.213 -7.203 1.00 88.56 191 GLU A N 1
ATOM 1550 C CA . GLU A 1 191 ? -1.971 12.089 -7.724 1.00 88.56 191 GLU A CA 1
ATOM 1551 C C . GLU A 1 191 ? -1.419 13.137 -8.711 1.00 88.56 191 GLU A C 1
ATOM 1553 O O . GLU A 1 191 ? -2.074 13.477 -9.696 1.00 88.56 191 GLU A O 1
ATOM 1558 N N . TRP A 1 192 ? -0.171 13.579 -8.507 1.00 86.75 192 TRP A N 1
ATOM 1559 C CA . TRP A 1 192 ? 0.577 14.384 -9.468 1.00 86.75 192 TRP A CA 1
ATOM 1560 C C . TRP A 1 192 ? 1.919 13.740 -9.806 1.00 86.75 192 TRP A C 1
ATOM 1562 O O . TRP A 1 192 ? 2.667 13.304 -8.931 1.00 86.75 192 TRP A O 1
ATOM 1572 N N . ASN A 1 193 ? 2.228 13.700 -11.101 1.00 77.81 193 ASN A N 1
ATOM 1573 C CA . ASN A 1 193 ? 3.502 13.185 -11.587 1.00 77.81 193 ASN A CA 1
ATOM 1574 C C . ASN A 1 193 ? 4.666 14.117 -11.232 1.00 77.81 193 ASN A C 1
ATOM 1576 O O . ASN A 1 193 ? 4.545 15.352 -11.241 1.00 77.81 193 ASN A O 1
ATOM 1580 N N . GLU A 1 194 ? 5.816 13.485 -11.007 1.00 77.06 194 GLU A N 1
ATOM 1581 C CA . GLU A 1 194 ? 7.077 14.091 -10.583 1.00 77.06 194 GLU A CA 1
ATOM 1582 C C . GLU A 1 194 ? 7.020 14.791 -9.216 1.00 77.06 194 GLU A C 1
ATOM 1584 O O . GLU A 1 194 ? 7.830 15.684 -8.936 1.00 77.06 194 GLU A O 1
ATOM 1589 N N . SER A 1 195 ? 6.077 14.408 -8.354 1.00 84.12 195 SER A N 1
ATOM 1590 C CA . SER A 1 195 ? 5.978 14.975 -7.011 1.00 84.12 195 SER A CA 1
ATOM 1591 C C . SER A 1 195 ? 7.074 14.432 -6.108 1.00 84.12 195 SER A C 1
ATOM 1593 O O . SER A 1 195 ? 7.400 13.244 -6.132 1.00 84.12 195 SER A O 1
ATOM 1595 N N . ARG A 1 196 ? 7.661 15.323 -5.305 1.00 86.38 196 ARG A N 1
ATOM 1596 C CA . ARG A 1 196 ? 8.637 14.935 -4.289 1.00 86.38 196 ARG A CA 1
ATOM 1597 C C . ARG A 1 196 ? 7.928 14.175 -3.179 1.00 86.38 196 ARG A C 1
ATOM 1599 O O . ARG A 1 196 ? 6.881 14.633 -2.712 1.00 86.38 196 ARG A O 1
ATOM 1606 N N . ALA A 1 197 ? 8.473 13.037 -2.772 1.00 88.38 197 ALA A N 1
ATOM 1607 C CA . ALA A 1 197 ? 7.874 12.253 -1.706 1.00 88.38 197 ALA A CA 1
ATOM 1608 C C . ALA A 1 197 ? 8.906 11.510 -0.866 1.00 88.38 197 ALA A C 1
ATOM 1610 O O . ALA A 1 197 ? 9.912 11.036 -1.388 1.00 88.38 197 ALA A O 1
ATOM 1611 N N . GLU A 1 198 ? 8.608 11.382 0.420 1.00 87.56 198 GLU A N 1
ATOM 1612 C CA . GLU A 1 198 ? 9.326 10.494 1.331 1.00 87.56 198 GLU A CA 1
ATOM 1613 C C . GLU A 1 198 ? 8.467 9.271 1.643 1.00 87.56 198 GLU A C 1
ATOM 1615 O O . GLU A 1 198 ? 7.232 9.349 1.652 1.00 87.56 198 GLU A O 1
ATOM 1620 N N . VAL A 1 199 ? 9.127 8.133 1.861 1.00 85.62 199 VAL A N 1
ATOM 1621 C CA . VAL A 1 199 ? 8.469 6.835 2.032 1.00 85.62 199 VAL A CA 1
ATOM 1622 C C . VAL A 1 199 ? 8.893 6.204 3.350 1.00 85.62 199 VAL A C 1
ATOM 1624 O O . VAL A 1 199 ? 10.075 5.985 3.598 1.00 85.62 199 VAL A O 1
ATOM 1627 N N . TYR A 1 200 ? 7.912 5.841 4.170 1.00 84.06 200 TYR A N 1
ATOM 1628 C CA . TYR A 1 200 ? 8.120 5.230 5.478 1.00 84.06 200 TYR A CA 1
ATOM 1629 C C . TYR A 1 200 ? 7.535 3.831 5.511 1.00 84.06 200 TYR A C 1
ATOM 1631 O O . TYR A 1 200 ? 6.390 3.626 5.107 1.00 84.06 200 TYR A O 1
ATOM 1639 N N . GLN A 1 201 ? 8.287 2.878 6.049 1.00 81.31 201 GLN A N 1
ATOM 1640 C CA . GLN A 1 201 ? 7.825 1.509 6.243 1.00 81.31 201 GLN A CA 1
ATOM 1641 C C . GLN A 1 201 ? 7.311 1.320 7.666 1.00 81.31 201 GLN A C 1
ATOM 1643 O O . GLN A 1 201 ? 7.975 1.667 8.646 1.00 81.31 201 GLN A O 1
ATOM 1648 N N . LEU A 1 202 ? 6.134 0.711 7.781 1.00 83.56 202 LEU A N 1
ATOM 1649 C CA . LEU A 1 202 ? 5.527 0.339 9.048 1.00 83.56 202 LEU A CA 1
ATOM 1650 C C . LEU A 1 202 ? 5.227 -1.158 9.074 1.00 83.56 202 LEU A C 1
ATOM 1652 O O . LEU A 1 202 ? 4.423 -1.654 8.288 1.00 83.56 202 LEU A O 1
ATOM 1656 N N . MET A 1 203 ? 5.765 -1.850 10.078 1.00 82.31 203 MET A N 1
ATOM 1657 C CA . MET A 1 203 ? 5.314 -3.199 10.421 1.00 82.31 203 MET A CA 1
ATOM 1658 C C . MET A 1 203 ? 3.942 -3.138 11.101 1.00 82.31 203 MET A C 1
ATOM 1660 O O . MET A 1 203 ? 3.776 -2.524 12.162 1.00 82.31 203 MET A O 1
ATOM 1664 N N . VAL A 1 204 ? 2.952 -3.800 10.507 1.00 85.12 204 VAL A N 1
ATOM 1665 C CA . VAL A 1 204 ? 1.574 -3.787 11.000 1.00 85.12 204 VAL A CA 1
ATOM 1666 C C . VAL A 1 204 ? 1.427 -4.778 12.150 1.00 85.12 204 VAL A C 1
ATOM 1668 O O . VAL A 1 204 ? 1.646 -5.986 12.034 1.00 85.12 204 VAL A O 1
ATOM 1671 N N . ALA A 1 205 ? 1.019 -4.258 13.300 1.00 83.06 205 ALA A N 1
ATOM 1672 C CA . ALA A 1 205 ? 0.701 -5.039 14.474 1.00 83.06 205 ALA A CA 1
ATOM 1673 C C . ALA A 1 205 ? -0.720 -5.595 14.350 1.00 83.06 205 ALA A C 1
ATOM 1675 O O . ALA A 1 205 ? -1.679 -4.872 14.080 1.00 83.06 205 ALA A O 1
ATOM 1676 N N . LYS A 1 206 ? -0.881 -6.892 14.627 1.00 81.06 206 LYS A N 1
ATOM 1677 C CA . LYS A 1 206 ? -2.199 -7.542 14.610 1.00 81.06 206 LYS A CA 1
ATOM 1678 C C . LYS A 1 206 ? -3.205 -6.819 15.507 1.00 81.06 206 LYS A C 1
ATOM 1680 O O . LYS A 1 206 ? -2.867 -6.409 16.623 1.00 81.06 206 LYS A O 1
ATOM 1685 N N . ASN A 1 207 ? -4.453 -6.756 15.043 1.00 83.94 207 ASN A N 1
ATOM 1686 C CA . ASN A 1 207 ? -5.589 -6.149 15.743 1.00 83.94 207 ASN A CA 1
ATOM 1687 C C . ASN A 1 207 ? -5.326 -4.696 16.171 1.00 83.94 207 ASN A C 1
ATOM 1689 O O . ASN A 1 207 ? -5.765 -4.278 17.246 1.00 83.94 207 ASN A O 1
ATOM 1693 N N . THR A 1 208 ? -4.571 -3.944 15.371 1.00 85.50 208 THR A N 1
ATOM 1694 C CA . THR A 1 208 ? -4.200 -2.562 15.672 1.00 85.50 208 THR A CA 1
ATOM 1695 C C . THR A 1 208 ? -4.752 -1.647 14.599 1.00 85.50 208 THR A C 1
ATOM 1697 O O . THR A 1 208 ? -4.526 -1.871 13.417 1.00 85.50 208 THR A O 1
ATOM 1700 N N . THR A 1 209 ? -5.462 -0.606 15.022 1.00 88.06 209 THR A N 1
ATOM 1701 C CA . THR A 1 209 ? -5.834 0.502 14.143 1.00 88.06 209 THR A CA 1
ATOM 1702 C C . THR A 1 209 ? -4.856 1.655 14.305 1.00 88.06 209 THR A C 1
ATOM 1704 O O . THR A 1 209 ? -4.402 1.918 15.422 1.00 88.06 209 THR A O 1
ATOM 1707 N N . TYR A 1 210 ? -4.590 2.370 13.223 1.00 88.88 210 TYR A N 1
ATOM 1708 C CA . TYR A 1 210 ? -3.613 3.447 13.151 1.00 88.88 210 TYR A CA 1
ATOM 1709 C C . TYR A 1 210 ? -4.312 4.771 12.859 1.00 88.88 210 TYR A C 1
ATOM 1711 O O . TYR A 1 210 ? -5.188 4.842 11.999 1.00 88.88 210 TYR A O 1
ATOM 1719 N N . THR A 1 211 ? -3.914 5.821 13.568 1.00 89.94 211 THR A N 1
ATOM 1720 C CA . THR A 1 211 ? -4.208 7.196 13.174 1.00 89.94 211 THR A CA 1
ATOM 1721 C C . THR A 1 211 ? -2.894 7.893 12.879 1.00 89.94 211 THR A C 1
ATOM 1723 O O . THR A 1 211 ? -2.049 8.010 13.768 1.00 89.94 211 THR A O 1
ATOM 1726 N N . ILE A 1 212 ? -2.735 8.342 11.639 1.00 90.94 212 ILE A N 1
ATOM 1727 C CA . ILE A 1 212 ? -1.572 9.070 11.143 1.00 90.94 212 ILE A CA 1
ATOM 1728 C C . ILE A 1 212 ? -2.015 10.505 10.877 1.00 90.94 212 ILE A C 1
ATOM 1730 O O . ILE A 1 212 ? -3.056 10.738 10.270 1.00 90.94 212 ILE A O 1
ATOM 1734 N N . THR A 1 213 ? -1.267 11.479 11.373 1.00 91.81 213 THR A N 1
ATOM 1735 C CA . THR A 1 213 ? -1.545 12.904 11.185 1.00 91.81 213 THR A CA 1
ATOM 1736 C C . THR A 1 213 ? -0.247 13.604 10.840 1.00 91.81 213 THR A C 1
ATOM 1738 O O . THR A 1 213 ? 0.718 13.500 11.598 1.00 91.81 213 THR A O 1
ATOM 1741 N N . LEU A 1 214 ? -0.224 14.319 9.721 1.00 93.12 214 LEU A N 1
ATOM 1742 C CA . LEU A 1 214 ? 0.859 15.244 9.425 1.00 93.12 214 LEU A CA 1
ATOM 1743 C C . LEU A 1 214 ? 0.657 16.513 10.257 1.00 93.12 214 LEU A C 1
ATOM 1745 O O . LEU A 1 214 ? -0.463 17.006 10.404 1.00 93.12 214 LEU A O 1
ATOM 1749 N N . THR A 1 215 ? 1.728 16.997 10.877 1.00 91.56 215 THR A N 1
ATOM 1750 C CA . THR A 1 215 ? 1.727 18.217 11.687 1.00 91.56 215 THR A CA 1
ATOM 1751 C C . THR A 1 215 ? 2.899 19.104 11.328 1.00 91.56 215 THR A C 1
ATOM 1753 O O . THR A 1 215 ? 3.887 18.643 10.766 1.00 91.56 215 THR A O 1
ATOM 1756 N N . ASP A 1 216 ? 2.797 20.382 11.682 1.00 91.50 216 ASP A N 1
ATOM 1757 C CA . ASP A 1 216 ? 3.892 21.348 11.564 1.00 91.50 216 ASP A CA 1
ATOM 1758 C C . ASP A 1 216 ? 4.432 21.462 10.124 1.00 91.50 216 ASP A C 1
ATOM 1760 O O . ASP A 1 216 ? 5.615 21.740 9.923 1.00 91.50 216 ASP A O 1
ATOM 1764 N N . ALA A 1 217 ? 3.572 21.216 9.126 1.00 93.19 217 ALA A N 1
ATOM 1765 C CA . ALA A 1 217 ? 3.956 21.274 7.725 1.00 93.19 217 ALA A CA 1
ATOM 1766 C C . ALA A 1 217 ? 3.869 22.703 7.178 1.00 93.19 217 ALA A C 1
ATOM 1768 O O . ALA A 1 217 ? 2.882 23.406 7.412 1.00 93.19 217 ALA A O 1
ATOM 1769 N N . ASP A 1 218 ? 4.894 23.118 6.434 1.00 94.38 218 ASP A N 1
ATOM 1770 C CA . ASP A 1 218 ? 4.971 24.426 5.763 1.00 94.38 218 ASP A CA 1
ATOM 1771 C C . ASP A 1 218 ? 4.414 24.402 4.325 1.00 94.38 218 ASP A C 1
ATOM 1773 O O . ASP A 1 218 ? 4.548 25.373 3.577 1.00 94.38 218 ASP A O 1
ATOM 1777 N N . PHE A 1 219 ? 3.747 23.308 3.954 1.00 94.69 219 PHE A N 1
ATOM 1778 C CA . PHE A 1 219 ? 3.124 23.090 2.657 1.00 94.69 219 PHE A CA 1
ATOM 1779 C C . PHE A 1 219 ? 1.805 22.316 2.793 1.00 94.69 219 PHE A C 1
ATOM 1781 O O . PHE A 1 219 ? 1.502 21.749 3.843 1.00 94.69 219 PHE A O 1
ATOM 1788 N N . ASP A 1 220 ? 1.021 22.320 1.717 1.00 93.94 220 ASP A N 1
ATOM 1789 C CA . ASP A 1 220 ? -0.212 21.543 1.589 1.00 93.94 220 ASP A CA 1
ATOM 1790 C C . ASP A 1 220 ? 0.146 20.079 1.312 1.00 93.94 220 ASP A C 1
ATOM 1792 O O . ASP A 1 220 ? 0.773 19.771 0.291 1.00 93.94 220 ASP A O 1
ATOM 1796 N N . THR A 1 221 ? -0.140 19.203 2.271 1.00 95.25 221 THR A N 1
ATOM 1797 C CA . THR A 1 221 ? 0.389 17.837 2.277 1.00 95.25 221 THR A CA 1
ATOM 1798 C C . THR A 1 221 ? -0.547 16.863 1.577 1.00 95.25 221 THR A C 1
ATOM 1800 O O . THR A 1 221 ? -1.740 17.093 1.452 1.00 95.25 221 THR A O 1
ATOM 1803 N N . TYR A 1 222 ? -0.006 15.725 1.165 1.00 95.38 222 TYR A N 1
ATOM 1804 C CA . TYR A 1 222 ? -0.772 14.589 0.682 1.00 95.38 222 TYR A CA 1
ATOM 1805 C C . TYR A 1 222 ? -0.182 13.312 1.275 1.00 95.38 222 TYR A C 1
ATOM 1807 O O . TYR A 1 222 ? 1.028 13.088 1.192 1.00 95.38 222 TYR A O 1
ATOM 1815 N N . LEU A 1 223 ? -1.020 12.460 1.857 1.00 95.19 223 LEU A N 1
ATOM 1816 C CA . LEU A 1 223 ? -0.618 11.202 2.476 1.00 95.19 223 LEU A CA 1
ATOM 1817 C C . LEU A 1 223 ? -1.263 10.024 1.749 1.00 95.19 223 LEU A C 1
ATOM 1819 O O . LEU A 1 223 ? -2.479 9.963 1.592 1.00 95.19 223 LEU A O 1
ATOM 1823 N N . TYR A 1 224 ? -0.449 9.045 1.368 1.00 93.50 224 TYR A N 1
ATOM 1824 C CA . TYR A 1 224 ? -0.898 7.781 0.788 1.00 93.50 224 TYR A CA 1
ATOM 1825 C C . TYR A 1 224 ? -0.454 6.612 1.663 1.00 93.50 224 TYR A C 1
ATOM 1827 O O . TYR A 1 224 ? 0.576 6.681 2.336 1.00 93.50 224 TYR A O 1
ATOM 1835 N N . VAL A 1 225 ? -1.199 5.511 1.600 1.00 92.50 225 VAL A N 1
ATOM 1836 C CA . VAL A 1 225 ? -0.813 4.225 2.185 1.00 92.50 225 VAL A CA 1
ATOM 1837 C C . VAL A 1 225 ? -0.872 3.154 1.118 1.00 92.50 225 VAL A C 1
ATOM 1839 O O . VAL A 1 225 ? -1.909 2.994 0.470 1.00 92.50 225 VAL A O 1
ATOM 1842 N N . TYR A 1 226 ? 0.201 2.387 0.985 1.00 86.25 226 TYR A N 1
ATOM 1843 C CA . TYR A 1 226 ? 0.289 1.244 0.085 1.00 86.25 226 TYR A CA 1
ATOM 1844 C C . TYR A 1 226 ? 0.593 -0.040 0.861 1.00 86.25 226 TYR A C 1
ATOM 1846 O O . TYR A 1 226 ? 1.245 0.002 1.904 1.00 86.25 226 TYR A O 1
ATOM 1854 N N . ASP A 1 227 ? 0.114 -1.177 0.360 1.00 82.31 227 ASP A N 1
ATOM 1855 C CA . ASP A 1 227 ? 0.570 -2.494 0.817 1.00 82.31 227 ASP A CA 1
ATOM 1856 C C . ASP A 1 227 ? 1.922 -2.876 0.187 1.00 82.31 227 ASP A C 1
ATOM 1858 O O . ASP A 1 227 ? 2.461 -2.157 -0.659 1.00 82.31 227 ASP A O 1
ATOM 1862 N N . GLU A 1 228 ? 2.457 -4.040 0.559 1.00 72.06 228 GLU A N 1
ATOM 1863 C CA . GLU A 1 228 ? 3.710 -4.585 0.020 1.00 72.06 228 GLU A CA 1
ATOM 1864 C C . GLU A 1 228 ? 3.690 -4.849 -1.495 1.00 72.06 228 GLU A C 1
ATOM 1866 O O . GLU A 1 228 ? 4.725 -5.036 -2.132 1.00 72.06 228 GLU A O 1
ATOM 1871 N N . ASN A 1 229 ? 2.504 -4.850 -2.104 1.00 67.25 229 ASN A N 1
ATOM 1872 C CA . ASN A 1 229 ? 2.320 -5.027 -3.536 1.00 67.25 229 ASN A CA 1
ATOM 1873 C C . ASN A 1 229 ? 2.123 -3.691 -4.269 1.00 67.25 229 ASN A C 1
ATOM 1875 O O . ASN A 1 229 ? 1.845 -3.710 -5.476 1.00 67.25 229 ASN A O 1
ATOM 1879 N N . GLY A 1 230 ? 2.255 -2.551 -3.585 1.00 72.44 230 GLY A N 1
ATOM 1880 C CA . GLY A 1 230 ? 2.027 -1.223 -4.150 1.00 72.44 230 GLY A CA 1
ATOM 1881 C C . GLY A 1 230 ? 0.551 -0.920 -4.419 1.00 72.44 230 GLY A C 1
ATOM 1882 O O . GLY A 1 230 ? 0.237 0.001 -5.172 1.00 72.44 230 GLY A O 1
ATOM 1883 N N . LYS A 1 231 ? -0.385 -1.687 -3.847 1.00 77.31 231 LYS A N 1
ATOM 1884 C CA . LYS A 1 231 ? -1.813 -1.374 -3.927 1.00 77.31 231 LYS A CA 1
ATOM 1885 C C . LYS A 1 231 ? -2.134 -0.288 -2.909 1.00 77.31 231 LYS A C 1
ATOM 1887 O O . LYS A 1 231 ? -1.865 -0.451 -1.723 1.00 77.31 231 LYS A O 1
ATOM 1892 N N . GLN A 1 232 ? -2.769 0.790 -3.361 1.00 86.12 232 GLN A N 1
ATOM 1893 C CA . GLN A 1 232 ? -3.211 1.854 -2.465 1.00 86.12 232 GLN A CA 1
ATOM 1894 C C . GLN A 1 232 ? -4.314 1.335 -1.530 1.00 86.12 232 GLN A C 1
ATOM 1896 O O . GLN A 1 232 ? -5.363 0.871 -1.982 1.00 86.12 232 GLN A O 1
ATOM 1901 N N . LEU A 1 233 ? -4.068 1.421 -0.227 1.00 89.44 233 LEU A N 1
ATOM 1902 C CA . LEU A 1 233 ? -5.005 1.061 0.834 1.00 89.44 233 LEU A CA 1
ATOM 1903 C C . LEU A 1 233 ? -5.824 2.268 1.292 1.00 89.44 233 LEU A C 1
ATOM 1905 O O . LEU A 1 233 ? -7.018 2.136 1.549 1.00 89.44 233 LEU A O 1
ATOM 1909 N N . ALA A 1 234 ? -5.190 3.437 1.376 1.00 92.12 234 ALA A N 1
ATOM 1910 C CA . ALA A 1 234 ? -5.817 4.677 1.815 1.00 92.12 234 ALA A CA 1
ATOM 1911 C C . ALA A 1 234 ? -5.073 5.897 1.256 1.00 92.12 234 ALA A C 1
ATOM 1913 O O . ALA A 1 234 ? -3.908 5.793 0.868 1.00 92.12 234 ALA A O 1
ATOM 1914 N N . LYS A 1 235 ? -5.751 7.045 1.217 1.00 94.50 235 LYS A N 1
ATOM 1915 C CA . LYS A 1 235 ? -5.148 8.349 0.931 1.00 94.50 235 LYS A CA 1
ATOM 1916 C C . LYS A 1 235 ? -5.952 9.473 1.582 1.00 94.50 235 LYS A C 1
ATOM 1918 O O . LYS A 1 235 ? -7.152 9.294 1.779 1.00 94.50 235 LYS A O 1
ATOM 1923 N N . ASP A 1 236 ? -5.296 10.582 1.892 1.00 94.94 236 ASP A N 1
ATOM 1924 C CA . ASP A 1 236 ? -5.913 11.809 2.404 1.00 94.94 236 ASP A CA 1
ATOM 1925 C C . ASP A 1 236 ? -5.023 13.021 2.095 1.00 94.94 236 ASP A C 1
ATOM 1927 O O . ASP A 1 236 ? -3.801 12.874 2.041 1.00 94.94 236 ASP A O 1
ATOM 1931 N N . ASP A 1 237 ? -5.617 14.196 1.910 1.00 90.75 237 ASP A N 1
ATOM 1932 C CA . ASP A 1 237 ? -4.929 15.460 1.642 1.00 90.75 237 ASP A CA 1
ATOM 1933 C C . ASP A 1 237 ? -5.129 16.507 2.741 1.00 90.75 237 ASP A C 1
ATOM 1935 O O . ASP A 1 237 ? -4.129 17.017 3.245 1.00 90.75 237 ASP A O 1
ATOM 1939 N N . ASP A 1 238 ? -6.357 16.771 3.190 1.00 90.38 238 ASP A N 1
ATOM 1940 C CA . ASP A 1 238 ? -6.642 17.932 4.048 1.00 90.38 238 ASP A CA 1
ATOM 1941 C C . ASP A 1 238 ? -7.560 17.668 5.261 1.00 90.38 238 ASP A C 1
ATOM 1943 O O . ASP A 1 238 ? -8.038 18.610 5.897 1.00 90.38 238 ASP A O 1
ATOM 1947 N N . SER A 1 239 ? -7.766 16.408 5.668 1.00 89.56 239 SER A N 1
ATOM 1948 C CA . SER A 1 239 ? -8.653 16.081 6.804 1.00 89.56 239 SER A CA 1
ATOM 1949 C C . SER A 1 239 ? -8.053 16.379 8.195 1.00 89.56 239 SER A C 1
ATOM 1951 O O . SER A 1 239 ? -8.671 16.106 9.235 1.00 89.56 239 SER A O 1
ATOM 1953 N N . GLY A 1 240 ? -6.818 16.876 8.263 1.00 84.12 240 GLY A N 1
ATOM 1954 C CA . GLY A 1 240 ? -6.107 17.252 9.483 1.00 84.12 240 GLY A CA 1
ATOM 1955 C C . GLY A 1 240 ? -6.250 18.734 9.856 1.00 84.12 240 GLY A C 1
ATOM 1956 O O . GLY A 1 240 ? -7.058 19.469 9.296 1.00 84.12 240 GLY A O 1
ATOM 1957 N N . PRO A 1 241 ? -5.504 19.207 10.870 1.00 80.62 241 PRO A N 1
ATOM 1958 C CA . PRO A 1 241 ? -5.493 20.625 11.218 1.00 80.62 241 PRO A CA 1
ATOM 1959 C C . PRO A 1 241 ? -4.945 21.484 10.068 1.00 80.62 241 PRO A C 1
ATOM 1961 O O . PRO A 1 241 ? -3.817 21.280 9.635 1.00 80.62 241 PRO A O 1
ATOM 1964 N N . GLY A 1 242 ? -5.707 22.482 9.614 1.00 87.06 242 GLY A N 1
ATOM 1965 C CA . GLY A 1 242 ? -5.291 23.335 8.497 1.00 87.06 242 GLY A CA 1
ATOM 1966 C C . GLY A 1 242 ? -5.468 22.626 7.155 1.00 87.06 242 GLY A C 1
ATOM 1967 O O . GLY A 1 242 ? -6.571 22.194 6.853 1.00 87.06 242 GLY A O 1
ATOM 1968 N N . SER A 1 243 ? -4.398 22.539 6.366 1.00 86.56 243 SER A N 1
ATOM 1969 C CA . SER A 1 243 ? -4.332 21.821 5.080 1.00 86.56 243 SER A CA 1
ATOM 1970 C C . SER A 1 243 ? -3.395 20.611 5.181 1.00 86.56 243 SER A C 1
ATOM 1972 O O . SER A 1 243 ? -2.558 20.373 4.311 1.00 86.56 243 SER A O 1
ATOM 1974 N N . TRP A 1 244 ? -3.405 19.944 6.335 1.00 93.38 244 TRP A N 1
ATOM 1975 C CA . TRP A 1 244 ? -2.534 18.803 6.596 1.00 93.38 244 TRP A CA 1
ATOM 1976 C C . TRP A 1 244 ? -3.314 17.504 6.473 1.00 93.38 244 TRP A C 1
ATOM 1978 O O . TRP A 1 244 ? -4.465 17.428 6.895 1.00 93.38 244 TRP A O 1
ATOM 1988 N N . SER A 1 245 ? -2.665 16.456 5.987 1.00 94.75 245 SER A N 1
ATOM 1989 C CA . SER A 1 245 ? -3.311 15.172 5.752 1.00 94.75 245 SER A CA 1
ATOM 1990 C C . SER A 1 245 ? -3.423 14.363 7.035 1.00 94.75 245 SER A C 1
ATOM 1992 O O . SER A 1 245 ? -2.529 14.355 7.896 1.00 94.75 245 SER A O 1
ATOM 1994 N N . LYS A 1 246 ? -4.521 13.624 7.155 1.00 95.06 246 LYS A N 1
ATOM 1995 C CA . LYS A 1 246 ? -4.828 12.798 8.311 1.00 95.06 246 LYS A CA 1
ATOM 1996 C C . LYS A 1 246 ? -5.629 11.562 7.928 1.00 95.06 246 LYS A C 1
ATOM 1998 O O . LYS A 1 246 ? -6.752 11.632 7.452 1.00 95.06 246 LYS A O 1
ATOM 2003 N N . LEU A 1 247 ? -5.094 10.403 8.290 1.00 94.38 247 LEU A N 1
ATOM 2004 C CA . LEU A 1 247 ? -5.779 9.125 8.167 1.00 94.38 247 LEU A CA 1
ATOM 2005 C C . LEU A 1 247 ? -6.153 8.609 9.548 1.00 94.38 247 LEU A C 1
ATOM 2007 O O . LEU A 1 247 ? -5.278 8.274 10.342 1.00 94.38 247 LEU A O 1
ATOM 2011 N N . GLU A 1 248 ? -7.449 8.529 9.844 1.00 91.12 248 GLU A N 1
ATOM 2012 C CA . GLU A 1 248 ? -7.952 8.053 11.137 1.00 91.12 248 GLU A CA 1
ATOM 2013 C C . GLU A 1 248 ? -8.431 6.603 11.096 1.00 91.12 248 GLU A C 1
ATOM 2015 O O . GLU A 1 248 ? -9.031 6.169 10.116 1.00 91.12 248 GLU A O 1
ATOM 2020 N N . ASN A 1 249 ? -8.251 5.882 12.210 1.00 87.19 249 ASN A N 1
ATOM 2021 C CA . ASN A 1 249 ? -8.829 4.551 12.448 1.00 87.19 249 ASN A CA 1
ATOM 2022 C C . ASN A 1 249 ? -8.543 3.522 11.337 1.00 87.19 249 ASN A C 1
ATOM 2024 O O . ASN A 1 249 ? -9.375 2.656 11.066 1.00 87.19 249 ASN A O 1
ATOM 2028 N N . GLN A 1 250 ? -7.369 3.598 10.715 1.00 91.31 250 GLN A N 1
ATOM 2029 C CA . GLN A 1 250 ? -6.978 2.702 9.636 1.00 91.31 250 GLN A CA 1
ATOM 2030 C C . GLN A 1 250 ? -6.711 1.298 10.174 1.00 91.31 250 GLN A C 1
ATOM 2032 O O . GLN A 1 250 ? -5.849 1.118 11.034 1.00 91.31 250 GLN A O 1
ATOM 2037 N N . ASP A 1 251 ? -7.444 0.311 9.666 1.00 89.38 251 ASP A N 1
ATOM 2038 C CA . ASP A 1 251 ? -7.182 -1.111 9.884 1.00 89.38 251 ASP A CA 1
ATOM 2039 C C . ASP A 1 251 ? -6.591 -1.691 8.598 1.00 89.38 251 ASP A C 1
ATOM 2041 O O . ASP A 1 251 ? -7.285 -1.831 7.591 1.00 89.38 251 ASP A O 1
ATOM 2045 N N . PHE A 1 252 ? -5.300 -2.015 8.629 1.00 87.62 252 PHE A N 1
ATOM 2046 C CA . PHE A 1 252 ? -4.608 -2.613 7.485 1.00 87.62 252 PHE A CA 1
ATOM 2047 C C . PHE A 1 252 ? -4.820 -4.137 7.396 1.00 87.62 252 PHE A C 1
ATOM 2049 O O . PHE A 1 252 ? -4.218 -4.815 6.563 1.00 87.62 252 PHE A O 1
ATOM 2056 N N . GLY A 1 253 ? -5.704 -4.696 8.230 1.00 81.06 253 GLY A N 1
ATOM 2057 C CA . GLY A 1 253 ? -6.166 -6.073 8.150 1.00 81.06 253 GLY A CA 1
ATOM 2058 C C . GLY A 1 253 ? -5.045 -7.088 8.361 1.00 81.06 253 GLY A C 1
ATOM 2059 O O . GLY A 1 253 ? -4.412 -7.138 9.416 1.00 81.06 253 GLY A O 1
ATOM 2060 N N . SER A 1 254 ? -4.838 -7.951 7.364 1.00 74.25 254 SER A N 1
ATOM 2061 C CA . SER A 1 254 ? -3.819 -9.007 7.392 1.00 74.25 254 SER A CA 1
ATOM 2062 C C . SER A 1 254 ? -2.468 -8.594 6.808 1.00 74.25 254 SER A C 1
ATOM 2064 O O . SER A 1 254 ? -1.585 -9.452 6.729 1.00 74.25 254 SER A O 1
ATOM 2066 N N . ALA A 1 255 ? -2.311 -7.339 6.370 1.00 75.81 255 ALA A N 1
ATOM 2067 C CA . ALA A 1 255 ? -1.029 -6.839 5.886 1.00 75.81 255 ALA A CA 1
ATOM 2068 C C . ALA A 1 255 ? 0.038 -7.027 6.973 1.00 75.81 255 ALA A C 1
ATOM 2070 O O . ALA A 1 255 ? -0.228 -6.826 8.161 1.00 75.81 255 ALA A O 1
ATOM 2071 N N . LYS A 1 256 ? 1.235 -7.464 6.578 1.00 76.88 256 LYS A N 1
ATOM 2072 C CA . LYS A 1 256 ? 2.375 -7.576 7.503 1.00 76.88 256 LYS A CA 1
ATOM 2073 C C . LYS A 1 256 ? 3.118 -6.254 7.623 1.00 76.88 256 LYS A C 1
ATOM 2075 O O . LYS A 1 256 ? 3.619 -5.930 8.697 1.00 76.88 256 LYS A O 1
ATOM 2080 N N . GLU A 1 257 ? 3.158 -5.511 6.531 1.00 83.75 257 GLU A N 1
ATOM 2081 C CA . GLU A 1 257 ? 3.793 -4.212 6.422 1.00 83.75 257 GLU A CA 1
ATOM 2082 C C . GLU A 1 257 ? 2.987 -3.319 5.484 1.00 83.75 257 GLU A C 1
ATOM 2084 O O . GLU A 1 257 ? 2.228 -3.806 4.647 1.00 83.75 257 GLU A O 1
ATOM 2089 N N . VAL A 1 258 ? 3.128 -2.013 5.667 1.00 88.62 258 VAL A N 1
ATOM 2090 C CA . VAL A 1 258 ? 2.564 -0.988 4.788 1.00 88.62 258 VAL A CA 1
ATOM 2091 C C . VAL A 1 258 ? 3.575 0.135 4.605 1.00 88.62 258 VAL A C 1
ATOM 2093 O O . VAL A 1 258 ? 4.455 0.334 5.447 1.00 88.62 258 VAL A O 1
ATOM 2096 N N . TYR A 1 259 ? 3.411 0.888 3.523 1.00 86.69 259 TYR A N 1
ATOM 2097 C CA . TYR A 1 259 ? 4.248 2.026 3.172 1.00 86.69 259 TYR A CA 1
ATOM 2098 C C . TYR A 1 259 ? 3.429 3.311 3.201 1.00 86.69 259 TYR A C 1
ATOM 2100 O O . TYR A 1 259 ? 2.431 3.434 2.487 1.00 86.69 259 TYR A O 1
ATOM 2108 N N . PHE A 1 260 ? 3.854 4.272 4.016 1.00 89.88 260 PHE A N 1
ATOM 2109 C CA . PHE A 1 260 ? 3.309 5.624 4.017 1.00 89.88 260 PHE A CA 1
ATOM 2110 C C . PHE A 1 260 ? 4.120 6.494 3.077 1.00 89.88 260 PHE A C 1
ATOM 2112 O O . PHE A 1 260 ? 5.336 6.578 3.219 1.00 89.88 260 PHE A O 1
ATOM 2119 N N . VAL A 1 261 ? 3.449 7.154 2.142 1.00 91.19 261 VAL A N 1
ATOM 2120 C CA . VAL A 1 261 ? 4.091 8.082 1.210 1.00 91.19 261 VAL A CA 1
ATOM 2121 C C . VAL A 1 261 ? 3.587 9.477 1.525 1.00 91.19 261 VAL A C 1
ATOM 2123 O O . VAL A 1 261 ? 2.390 9.739 1.396 1.00 91.19 261 VAL A O 1
ATOM 2126 N N . VAL A 1 262 ? 4.491 10.358 1.947 1.00 93.19 262 VAL A N 1
ATOM 2127 C CA . VAL A 1 262 ? 4.183 11.768 2.190 1.00 93.19 262 VAL A CA 1
ATOM 2128 C C . VAL A 1 262 ? 4.657 12.577 0.998 1.00 93.19 262 VAL A C 1
ATOM 2130 O O . VAL A 1 262 ? 5.839 12.584 0.670 1.00 93.19 262 VAL A O 1
ATOM 2133 N N . SER A 1 263 ? 3.727 13.271 0.356 1.00 94.44 263 SER A N 1
ATOM 2134 C CA . SER A 1 263 ? 3.976 14.203 -0.739 1.00 94.44 263 SER A CA 1
ATOM 2135 C C . SER A 1 263 ? 3.187 15.492 -0.503 1.00 94.44 263 SER A C 1
ATOM 2137 O O . SER A 1 263 ? 2.694 15.715 0.601 1.00 94.44 263 SER A O 1
ATOM 2139 N N . GLY A 1 264 ? 3.094 16.365 -1.503 1.00 93.94 264 GLY A N 1
ATOM 2140 C CA . GLY A 1 264 ? 2.334 17.609 -1.417 1.00 93.94 264 GLY A CA 1
ATOM 2141 C C . GLY A 1 264 ? 1.265 17.726 -2.490 1.00 93.94 264 GLY A C 1
ATOM 2142 O O . GLY A 1 264 ? 1.367 17.119 -3.559 1.00 93.94 264 GLY A O 1
ATOM 2143 N N . TYR A 1 265 ? 0.253 18.547 -2.215 1.00 92.44 265 TYR A N 1
ATOM 2144 C CA . TYR A 1 265 ? -0.742 18.947 -3.199 1.00 92.44 265 TYR A CA 1
ATOM 2145 C C . TYR A 1 265 ? -0.044 19.578 -4.413 1.00 92.44 265 TYR A C 1
ATOM 2147 O O . TYR A 1 265 ? 0.790 20.486 -4.294 1.00 92.44 265 TYR A O 1
ATOM 2155 N N . LYS A 1 266 ? -0.351 19.072 -5.612 1.00 88.88 266 LYS A N 1
ATOM 2156 C CA . LYS A 1 266 ? 0.409 19.348 -6.843 1.00 88.88 266 LYS A CA 1
ATOM 2157 C C . LYS A 1 266 ? 1.878 18.941 -6.694 1.00 88.88 266 LYS A C 1
ATOM 2159 O O . LYS A 1 266 ? 2.200 17.763 -6.654 1.00 88.88 266 LYS A O 1
ATOM 2164 N N . ARG A 1 267 ? 2.779 19.923 -6.662 1.00 86.44 267 ARG A N 1
ATOM 2165 C CA . ARG A 1 267 ? 4.235 19.749 -6.546 1.00 86.44 267 ARG A CA 1
ATOM 2166 C C . ARG A 1 267 ? 4.788 20.515 -5.347 1.00 86.44 267 ARG A C 1
ATOM 2168 O O . ARG A 1 267 ? 5.965 20.865 -5.340 1.00 86.44 267 ARG A O 1
ATOM 2175 N N . ALA A 1 268 ? 3.927 20.834 -4.378 1.00 94.00 268 ALA A N 1
ATOM 2176 C CA . ALA A 1 268 ? 4.357 21.433 -3.128 1.00 94.00 268 ALA A CA 1
ATOM 2177 C C . ALA A 1 268 ? 5.272 20.459 -2.371 1.00 94.00 268 ALA A C 1
ATOM 2179 O O . ALA A 1 268 ? 5.125 19.240 -2.461 1.00 94.00 268 ALA A O 1
ATOM 2180 N N . TYR A 1 269 ? 6.246 21.008 -1.663 1.00 94.19 269 TYR A N 1
ATOM 2181 C CA . TYR A 1 269 ? 7.200 20.263 -0.857 1.00 94.19 269 TYR A CA 1
ATOM 2182 C C . TYR A 1 269 ? 7.696 21.171 0.259 1.00 94.19 269 TYR A C 1
ATOM 2184 O O . TYR A 1 269 ? 7.616 22.396 0.150 1.00 94.19 269 TYR A O 1
ATOM 2192 N N . GLY A 1 270 ? 8.262 20.581 1.301 1.00 92.56 270 GLY A N 1
ATOM 2193 C CA . GLY A 1 270 ? 8.678 21.353 2.456 1.00 92.56 270 GLY A CA 1
ATOM 2194 C C . GLY A 1 270 ? 8.964 20.483 3.661 1.00 92.56 270 GLY A C 1
ATOM 2195 O O . GLY A 1 270 ? 9.248 19.292 3.519 1.00 92.56 270 GLY A O 1
ATOM 2196 N N . LYS A 1 271 ? 8.975 21.085 4.841 1.00 93.50 271 LYS A N 1
ATOM 2197 C CA . LYS A 1 271 ? 9.170 20.392 6.114 1.00 93.50 271 LYS A CA 1
ATOM 2198 C C . LYS A 1 271 ? 7.832 19.964 6.685 1.00 93.50 271 LYS A C 1
ATOM 2200 O O . LYS A 1 271 ? 6.822 20.610 6.438 1.00 93.50 271 LYS A O 1
ATOM 2205 N N . TYR A 1 272 ? 7.838 18.889 7.457 1.00 92.88 272 TYR A N 1
ATOM 2206 C CA . TYR A 1 272 ? 6.661 18.382 8.151 1.00 92.88 272 TYR A CA 1
ATOM 2207 C C . TYR A 1 272 ? 7.078 17.477 9.309 1.00 92.88 272 TYR A C 1
ATOM 2209 O O . TYR A 1 272 ? 8.231 17.076 9.431 1.00 92.88 272 TYR A O 1
ATOM 2217 N N . SER A 1 273 ? 6.129 17.153 10.174 1.00 90.06 273 SER A N 1
ATOM 2218 C CA . SER A 1 273 ? 6.257 16.124 11.199 1.00 90.06 273 SER A CA 1
ATOM 2219 C C . SER A 1 273 ? 5.159 15.085 11.019 1.00 90.06 273 SER A C 1
ATOM 2221 O O . SER A 1 273 ? 4.031 15.418 10.664 1.00 90.06 273 SER A O 1
ATOM 2223 N N . ILE A 1 274 ? 5.460 13.818 11.292 1.00 87.81 274 ILE A N 1
ATOM 2224 C CA . ILE A 1 274 ? 4.450 12.755 11.332 1.00 87.81 274 ILE A CA 1
ATOM 2225 C C . ILE A 1 274 ? 4.113 12.477 12.789 1.00 87.81 274 ILE A C 1
ATOM 2227 O O . ILE A 1 274 ? 4.995 12.210 13.599 1.00 87.81 274 ILE A O 1
ATOM 2231 N N . ARG A 1 275 ? 2.827 12.489 13.133 1.00 86.50 275 ARG A N 1
ATOM 2232 C CA . ARG A 1 275 ? 2.330 11.944 14.396 1.00 86.50 275 ARG A CA 1
ATOM 2233 C C . ARG A 1 275 ? 1.508 10.709 14.117 1.00 86.50 275 ARG A C 1
ATOM 2235 O O . ARG A 1 275 ? 0.465 10.775 13.473 1.00 86.50 275 ARG A O 1
ATOM 2242 N N . MET A 1 276 ? 1.948 9.589 14.668 1.00 85.81 276 MET A N 1
ATOM 2243 C CA . MET A 1 276 ? 1.198 8.347 14.614 1.00 85.81 276 MET A CA 1
ATOM 2244 C C . MET A 1 276 ? 0.744 7.942 16.009 1.00 85.81 276 MET A C 1
ATOM 2246 O O . MET A 1 276 ? 1.512 7.946 16.968 1.00 85.81 276 MET A O 1
ATOM 2250 N N . SER A 1 277 ? -0.520 7.558 16.112 1.00 83.06 277 SER A N 1
ATOM 2251 C CA . SER A 1 277 ? -1.080 6.917 17.294 1.00 83.06 277 SER A CA 1
ATOM 2252 C C . SER A 1 277 ? -1.685 5.580 16.902 1.00 83.06 277 SER A C 1
ATOM 2254 O O . SER A 1 277 ? -2.195 5.403 15.796 1.00 83.06 277 SER A O 1
ATOM 2256 N N . THR A 1 278 ? -1.592 4.615 17.808 1.00 83.12 278 THR A N 1
ATOM 2257 C CA . THR A 1 278 ? -2.103 3.266 17.585 1.00 83.12 278 THR A CA 1
ATOM 2258 C C . THR A 1 278 ? -3.125 2.895 18.633 1.00 83.12 278 THR A C 1
ATOM 2260 O O . THR A 1 278 ? -3.066 3.327 19.787 1.00 83.12 278 THR A O 1
ATOM 2263 N N . TYR A 1 279 ? -4.074 2.066 18.215 1.00 80.44 279 TYR A N 1
ATOM 2264 C CA . TYR A 1 279 ? -5.094 1.520 19.088 1.00 80.44 279 TYR A CA 1
ATOM 2265 C C . TYR A 1 279 ? -5.163 0.013 18.897 1.00 80.44 279 TYR A C 1
ATOM 2267 O O . TYR A 1 279 ? -5.651 -0.471 17.877 1.00 80.44 279 TYR A O 1
ATOM 2275 N N . ARG A 1 280 ? -4.699 -0.737 19.896 1.00 84.50 280 ARG A N 1
ATOM 2276 C CA . ARG A 1 280 ? -4.760 -2.199 19.893 1.00 84.50 280 ARG A CA 1
ATOM 2277 C C . ARG A 1 280 ? -6.073 -2.701 20.486 1.00 84.50 280 ARG A C 1
ATOM 2279 O O . ARG A 1 280 ? -6.474 -2.256 21.563 1.00 84.50 280 ARG A O 1
ATOM 2286 N N . THR A 1 281 ? -6.710 -3.651 19.807 1.00 87.50 281 THR A N 1
ATOM 2287 C CA . THR A 1 281 ? -7.941 -4.312 20.251 1.00 87.50 281 THR A CA 1
ATOM 2288 C C . THR A 1 281 ? -7.650 -5.730 20.739 1.00 87.50 281 THR A C 1
ATOM 2290 O O . THR A 1 281 ? -7.153 -6.569 19.988 1.00 87.50 281 THR A O 1
ATOM 2293 N N . LEU A 1 282 ? -7.997 -6.016 21.994 1.00 90.50 282 LEU A N 1
ATOM 2294 C CA . LEU A 1 282 ? -8.064 -7.371 22.535 1.00 90.50 282 LEU A CA 1
ATOM 2295 C C . LEU A 1 282 ? -9.475 -7.925 22.346 1.00 90.50 282 LEU A C 1
ATOM 2297 O O . LEU A 1 282 ? -10.437 -7.325 22.824 1.00 90.50 282 LEU A O 1
ATOM 2301 N N . PHE A 1 283 ? -9.593 -9.088 21.713 1.00 91.19 283 PHE A N 1
ATOM 2302 C CA . PHE A 1 283 ? -10.844 -9.838 21.646 1.00 91.19 283 PHE A CA 1
ATOM 2303 C C . PHE A 1 283 ? -10.893 -10.854 22.792 1.00 91.19 283 PHE A C 1
ATOM 2305 O O . PHE A 1 283 ? -9.971 -11.651 22.945 1.00 91.19 283 PHE A O 1
ATOM 2312 N N . ILE A 1 284 ? -11.956 -10.810 23.596 1.00 94.88 284 ILE A N 1
ATOM 2313 C CA . ILE A 1 284 ? -12.244 -11.780 24.656 1.00 94.88 284 ILE A CA 1
ATOM 2314 C C . ILE A 1 284 ? -13.491 -12.551 24.236 1.00 94.88 284 ILE A C 1
ATOM 2316 O O . ILE A 1 284 ? -14.608 -12.042 24.350 1.00 94.88 284 ILE A O 1
ATOM 2320 N N . GL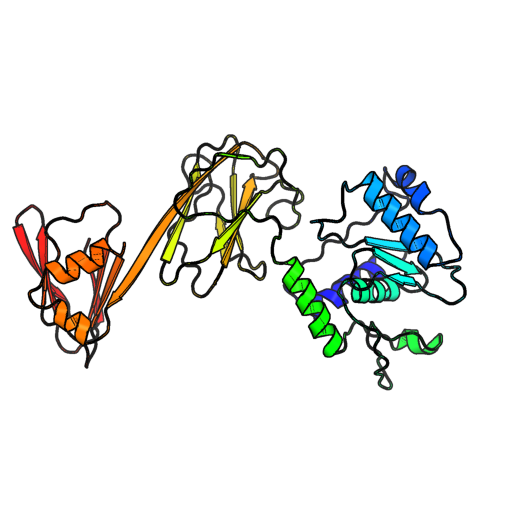U A 1 285 ? -13.286 -13.761 23.730 1.00 95.75 285 GLU A N 1
ATOM 2321 C CA . GLU A 1 285 ? -14.360 -14.644 23.255 1.00 95.75 285 GLU A CA 1
ATOM 2322 C C . GLU A 1 285 ? -14.226 -16.089 23.759 1.00 95.75 285 GLU A C 1
ATOM 2324 O O . GLU A 1 285 ? -15.158 -16.876 23.629 1.00 95.75 285 GLU A O 1
ATOM 2329 N N . ASP A 1 286 ? -13.111 -16.442 24.408 1.00 95.69 286 ASP A N 1
ATOM 2330 C CA . ASP A 1 286 ? -12.937 -17.762 25.006 1.00 95.69 286 ASP A CA 1
ATOM 2331 C C . ASP A 1 286 ? -13.623 -17.876 26.380 1.00 95.69 286 ASP A C 1
ATOM 2333 O O . ASP A 1 286 ? -13.659 -16.938 27.183 1.00 95.69 286 ASP A O 1
ATOM 2337 N N . ASN A 1 287 ? -14.149 -19.067 26.676 1.00 94.75 287 ASN A N 1
ATOM 2338 C CA . ASN A 1 287 ? -14.947 -19.316 27.878 1.00 94.75 287 ASN A CA 1
ATOM 2339 C C . ASN A 1 287 ? -14.159 -19.092 29.182 1.00 94.75 287 ASN A C 1
ATOM 2341 O O . ASN A 1 287 ? -14.721 -18.612 30.165 1.00 94.75 287 ASN A O 1
ATOM 2345 N N . SER A 1 288 ? -12.868 -19.436 29.216 1.00 94.50 288 SER A N 1
ATOM 2346 C CA . SER A 1 288 ? -12.027 -19.269 30.408 1.00 94.50 288 SER A CA 1
ATOM 2347 C C . SER A 1 288 ? -11.815 -17.800 30.759 1.00 94.50 288 SER A C 1
ATOM 2349 O O . SER A 1 288 ? -12.034 -17.403 31.905 1.00 94.50 288 SER A O 1
ATOM 2351 N N . THR A 1 289 ? -11.437 -16.980 29.779 1.00 94.88 289 THR A N 1
ATOM 2352 C CA . THR A 1 289 ? -11.195 -15.553 29.985 1.00 94.88 289 THR A CA 1
ATOM 2353 C C . THR A 1 289 ? -12.499 -14.829 30.272 1.00 94.88 289 THR A C 1
ATOM 2355 O O . THR A 1 289 ? -12.527 -14.021 31.197 1.00 94.88 289 THR A O 1
ATOM 2358 N N . LEU A 1 290 ? -13.596 -15.157 29.579 1.00 96.00 290 LEU A N 1
ATOM 2359 C CA . LEU A 1 290 ? -14.919 -14.603 29.885 1.00 96.00 290 LEU A CA 1
ATOM 2360 C C . LEU A 1 290 ? -15.315 -14.868 31.341 1.00 96.00 290 LEU A C 1
ATOM 2362 O O . LEU A 1 290 ? -15.634 -13.929 32.068 1.00 96.00 290 LEU A O 1
ATOM 2366 N N . LYS A 1 291 ? -15.200 -16.116 31.812 1.00 94.06 291 LYS A N 1
ATOM 2367 C CA . LYS A 1 291 ? -15.461 -16.465 33.217 1.00 94.06 291 LYS A CA 1
ATOM 2368 C C . LYS A 1 291 ? -14.545 -15.729 34.191 1.00 94.06 291 LYS A C 1
ATOM 2370 O O . LYS A 1 291 ? -14.983 -15.390 35.283 1.00 94.06 291 LYS A O 1
ATOM 2375 N N . SER A 1 292 ? -13.303 -15.435 33.804 1.00 94.25 292 SER A N 1
ATOM 2376 C CA . SER A 1 292 ? -12.379 -14.661 34.644 1.00 94.25 292 SER A CA 1
ATOM 2377 C C . SER A 1 292 ? -12.820 -13.207 34.872 1.00 94.25 292 SER A C 1
ATOM 2379 O O . SER A 1 292 ? -12.339 -12.576 35.815 1.00 94.25 292 SER A O 1
ATOM 2381 N N . LEU A 1 293 ? -13.713 -12.666 34.033 1.00 93.88 293 LEU A N 1
ATOM 2382 C CA . LEU A 1 293 ? -14.284 -11.327 34.214 1.00 93.88 293 LEU A CA 1
ATOM 2383 C C . LEU A 1 293 ? -15.383 -11.306 35.287 1.00 93.88 293 LEU A C 1
ATOM 2385 O O . LEU A 1 293 ? -15.698 -10.239 35.820 1.00 93.88 293 LEU A O 1
ATOM 2389 N N . GLN A 1 294 ? -15.949 -12.471 35.620 1.00 93.44 294 GLN A N 1
ATOM 2390 C CA . GLN A 1 294 ? -16.995 -12.596 36.626 1.00 93.44 294 GLN A CA 1
ATOM 2391 C C . GLN A 1 294 ? -16.491 -12.082 37.974 1.00 93.44 294 GLN A C 1
ATOM 2393 O O . GLN A 1 294 ? -15.482 -12.557 38.496 1.00 93.44 294 GLN A O 1
ATOM 2398 N N . ASN A 1 295 ? -17.213 -11.120 38.551 1.00 78.00 295 ASN A N 1
ATOM 2399 C CA . ASN A 1 295 ? -16.933 -10.554 39.876 1.00 78.00 295 ASN A CA 1
ATOM 2400 C C . ASN A 1 295 ? -15.492 -10.017 40.049 1.00 78.00 295 ASN A C 1
ATOM 2402 O O . ASN A 1 295 ? -15.005 -9.916 41.174 1.00 78.00 295 ASN A O 1
ATOM 2406 N N . SER A 1 296 ? -14.797 -9.671 38.957 1.00 82.44 296 SER A N 1
ATOM 2407 C CA . SER A 1 296 ? -13.394 -9.244 38.994 1.00 82.44 296 SER A CA 1
ATOM 2408 C C . SER A 1 296 ? -13.160 -7.992 38.156 1.00 82.44 296 SER A C 1
ATOM 2410 O O . SER A 1 296 ? -12.909 -8.051 36.951 1.00 82.44 296 SER A O 1
ATOM 2412 N N . VAL A 1 297 ? -13.158 -6.836 38.824 1.00 83.69 297 VAL A N 1
ATOM 2413 C CA . VAL A 1 297 ? -12.730 -5.563 38.216 1.00 83.69 297 VAL A CA 1
ATOM 2414 C C . VAL A 1 297 ? -11.249 -5.626 37.829 1.00 83.69 297 VAL A C 1
ATOM 2416 O O . VAL A 1 297 ? -10.848 -5.097 36.798 1.00 83.69 297 VAL A O 1
ATOM 2419 N N . VAL A 1 298 ? -10.425 -6.321 38.621 1.00 86.31 298 VAL A N 1
ATOM 2420 C CA . VAL A 1 298 ? -8.964 -6.368 38.448 1.00 86.31 298 VAL A CA 1
ATOM 2421 C C . VAL A 1 298 ? -8.565 -6.985 37.108 1.00 86.31 298 VAL A C 1
ATOM 2423 O O . VAL A 1 298 ? -7.666 -6.467 36.445 1.00 86.31 298 VAL A O 1
ATOM 2426 N N . ASN A 1 299 ? -9.216 -8.073 36.692 1.00 89.19 299 ASN A N 1
ATOM 2427 C CA . ASN A 1 299 ? -8.868 -8.751 35.441 1.00 89.19 299 ASN A CA 1
ATOM 2428 C C . ASN A 1 299 ? -9.194 -7.877 34.230 1.00 89.19 299 ASN A C 1
ATOM 2430 O O . ASN A 1 299 ? -8.336 -7.669 33.371 1.00 89.19 299 ASN A O 1
ATOM 2434 N N . LEU A 1 300 ? -10.390 -7.284 34.206 1.00 88.56 300 LEU A N 1
ATOM 2435 C CA . LEU A 1 300 ? -10.776 -6.372 33.136 1.00 88.56 300 LEU A CA 1
ATOM 2436 C C . LEU A 1 300 ? -9.888 -5.117 33.115 1.00 88.56 300 LEU A C 1
ATOM 2438 O O . LEU A 1 300 ? -9.414 -4.731 32.049 1.00 88.56 300 LEU A O 1
ATOM 2442 N N . SER A 1 301 ? -9.563 -4.542 34.280 1.00 87.88 301 SER A N 1
ATOM 2443 C CA . SER A 1 301 ? -8.613 -3.426 34.399 1.00 87.88 301 SER A CA 1
ATOM 2444 C C . SER A 1 301 ? -7.235 -3.756 33.827 1.00 87.88 301 SER A C 1
ATOM 2446 O O . SER A 1 301 ? -6.639 -2.909 33.160 1.00 87.88 301 SER A O 1
ATOM 2448 N N . LYS A 1 302 ? -6.718 -4.973 34.050 1.00 87.75 302 LYS A N 1
ATOM 2449 C CA . LYS A 1 302 ? -5.446 -5.426 33.459 1.00 87.75 302 LYS A CA 1
ATOM 2450 C C . LYS A 1 302 ? -5.542 -5.487 31.937 1.00 87.75 302 LYS A C 1
ATOM 2452 O O . LYS A 1 302 ? -4.698 -4.910 31.258 1.00 87.75 302 LYS A O 1
ATOM 2457 N N . PHE A 1 303 ? -6.596 -6.104 31.400 1.00 88.75 303 PHE A N 1
ATOM 2458 C CA . PHE A 1 303 ? -6.801 -6.197 29.953 1.00 88.75 303 PHE A CA 1
ATOM 2459 C C . PHE A 1 303 ? -6.927 -4.827 29.283 1.00 88.75 303 PHE A C 1
ATOM 2461 O O . PHE A 1 303 ? -6.294 -4.596 28.255 1.00 88.75 303 PHE A O 1
ATOM 2468 N N . ILE A 1 304 ? -7.675 -3.909 29.898 1.00 84.75 304 ILE A N 1
ATOM 2469 C CA . ILE A 1 304 ? -7.816 -2.516 29.453 1.00 84.75 304 ILE A CA 1
ATOM 2470 C C . ILE A 1 304 ? -6.501 -1.739 29.606 1.00 84.75 304 ILE A C 1
ATOM 2472 O O . ILE A 1 304 ? -6.217 -0.825 28.842 1.00 84.75 304 ILE A O 1
ATOM 2476 N N . SER A 1 305 ? -5.672 -2.059 30.598 1.00 81.56 305 SER A N 1
ATOM 2477 C CA . SER A 1 305 ? -4.398 -1.355 30.786 1.00 81.56 305 SER A CA 1
ATOM 2478 C C . SER A 1 305 ? -3.339 -1.759 29.778 1.00 81.56 305 SER A C 1
ATOM 2480 O O . SER A 1 305 ? -2.529 -0.922 29.389 1.00 81.56 305 SER A O 1
ATOM 2482 N N . SER A 1 306 ? -3.380 -3.006 29.318 1.00 80.50 306 SER A N 1
ATOM 2483 C CA . SER A 1 306 ? -2.476 -3.518 28.291 1.00 80.50 306 SER A CA 1
ATOM 2484 C C . SER A 1 306 ? -2.966 -3.287 26.857 1.00 80.50 306 SER A C 1
ATOM 2486 O O . SER A 1 306 ? -2.204 -3.535 25.925 1.00 80.50 306 SER A O 1
ATOM 2488 N N . ASN A 1 307 ? -4.216 -2.849 26.651 1.00 81.00 307 ASN A N 1
ATOM 2489 C CA . ASN A 1 307 ? -4.816 -2.686 25.322 1.00 81.00 307 ASN A CA 1
ATOM 2490 C C . ASN A 1 307 ? -5.711 -1.446 25.262 1.00 81.00 307 ASN A C 1
ATOM 2492 O O . ASN A 1 307 ? -6.487 -1.195 26.175 1.00 81.00 307 ASN A O 1
ATOM 2496 N N . ASN A 1 308 ? -5.687 -0.699 24.158 1.00 79.31 308 ASN A N 1
ATOM 2497 C CA . ASN A 1 308 ? -6.542 0.483 24.011 1.00 79.31 308 ASN A CA 1
ATOM 2498 C C . ASN A 1 308 ? -8.032 0.110 23.952 1.00 79.31 308 ASN A C 1
ATOM 2500 O O . ASN A 1 308 ? -8.875 0.833 24.474 1.00 79.31 308 ASN A O 1
ATOM 2504 N N . LYS A 1 309 ? -8.379 -1.018 23.327 1.00 82.50 309 LYS A N 1
ATOM 2505 C CA . LYS A 1 309 ? -9.761 -1.496 23.233 1.00 82.50 309 LYS A CA 1
ATOM 2506 C C . LYS A 1 309 ? -9.863 -2.934 23.717 1.00 82.50 309 LYS A C 1
ATOM 2508 O O . LYS A 1 309 ? -9.021 -3.765 23.388 1.00 82.50 309 LYS A O 1
ATOM 2513 N N . VAL A 1 310 ? -10.926 -3.239 24.452 1.00 90.25 310 VAL A N 1
ATOM 2514 C CA . VAL A 1 310 ? -11.292 -4.614 24.813 1.00 90.25 310 VAL A CA 1
ATOM 2515 C C . VAL A 1 310 ? -12.672 -4.901 24.241 1.00 90.25 310 VAL A C 1
ATOM 2517 O O . VAL A 1 310 ? -13.636 -4.199 24.543 1.00 90.25 310 VAL A O 1
ATOM 2520 N N . TRP A 1 311 ? -12.773 -5.920 23.396 1.00 92.88 311 TRP A N 1
ATOM 2521 C CA . TRP A 1 311 ? -14.030 -6.368 22.817 1.00 92.88 311 TRP A CA 1
ATOM 2522 C C . TRP A 1 311 ? -14.411 -7.723 23.399 1.00 92.88 311 TRP A C 1
ATOM 2524 O O . TRP A 1 311 ? -13.827 -8.751 23.070 1.0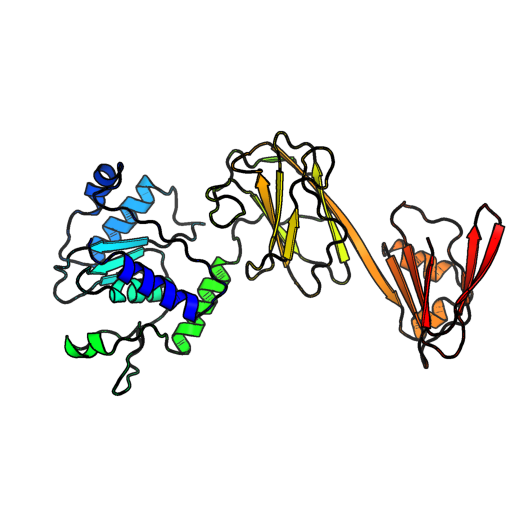0 92.88 311 TRP A O 1
ATOM 2534 N N . ILE A 1 312 ? -15.411 -7.701 24.271 1.00 95.69 312 ILE A N 1
ATOM 2535 C CA . ILE A 1 312 ? -15.990 -8.871 24.918 1.00 95.69 312 ILE A CA 1
ATOM 2536 C C . ILE A 1 312 ? -17.106 -9.400 24.018 1.00 95.69 312 ILE A C 1
ATOM 2538 O O . ILE A 1 312 ? -18.032 -8.664 23.666 1.00 95.69 312 ILE A O 1
ATOM 2542 N N . LYS A 1 313 ? -17.018 -10.667 23.619 1.00 96.44 313 LYS A N 1
ATOM 2543 C CA . LYS A 1 313 ? -17.983 -11.315 22.727 1.00 96.44 313 LYS A CA 1
ATOM 2544 C C . LYS A 1 313 ? -18.440 -12.610 23.383 1.00 96.44 313 LYS A C 1
ATOM 2546 O O . LYS A 1 313 ? -17.631 -13.504 23.591 1.00 96.44 313 LYS A O 1
ATOM 2551 N N . THR A 1 314 ? -19.721 -12.708 23.723 1.00 96.44 314 THR A N 1
ATOM 2552 C CA . THR A 1 314 ? -20.291 -13.937 24.293 1.00 96.44 314 THR A CA 1
ATOM 2553 C C . THR A 1 314 ? -21.070 -14.706 23.238 1.00 96.44 314 THR A C 1
ATOM 2555 O O . THR A 1 314 ? -21.665 -14.112 22.338 1.00 96.44 314 THR A O 1
ATOM 2558 N N . HIS A 1 315 ? -21.092 -16.028 23.354 1.00 95.56 315 HIS A N 1
ATOM 2559 C CA . HIS A 1 315 ? -21.886 -16.921 22.517 1.00 95.56 315 HIS A CA 1
ATOM 2560 C C . HIS A 1 315 ? -22.278 -18.177 23.300 1.00 95.56 315 HIS A C 1
ATOM 2562 O O . HIS A 1 315 ? -21.775 -18.430 24.396 1.00 95.56 315 HIS A O 1
ATOM 2568 N N . ASN A 1 316 ? -23.182 -18.989 22.756 1.00 94.00 316 ASN A N 1
ATOM 2569 C CA . ASN A 1 316 ? -23.522 -20.268 23.378 1.00 94.00 316 ASN A CA 1
ATOM 2570 C C . ASN A 1 316 ? -22.252 -21.131 23.523 1.00 94.00 316 ASN A C 1
ATOM 2572 O O . ASN A 1 316 ? -21.537 -21.359 22.548 1.00 94.00 316 ASN A O 1
ATOM 2576 N N . GLY A 1 317 ? -21.939 -21.544 24.755 1.00 92.75 317 GLY A N 1
ATOM 2577 C CA . GLY A 1 317 ? -20.707 -22.264 25.109 1.00 92.75 317 GLY A CA 1
ATOM 2578 C C . GLY A 1 317 ? -19.563 -21.403 25.674 1.00 92.75 317 GLY A C 1
ATOM 2579 O O . GLY A 1 317 ? -18.675 -21.955 26.326 1.00 92.75 317 GLY A O 1
ATOM 2580 N N . ALA A 1 318 ? -19.594 -20.075 25.505 1.00 96.31 318 ALA A N 1
ATOM 2581 C CA . ALA A 1 318 ? -18.616 -19.144 26.076 1.00 96.31 318 ALA A CA 1
ATOM 2582 C C . ALA A 1 318 ? -19.303 -17.848 26.539 1.00 96.31 318 ALA A C 1
ATOM 2584 O O . ALA A 1 318 ? -19.702 -16.997 25.740 1.00 96.31 318 ALA A O 1
ATOM 2585 N N . TRP A 1 319 ? -19.480 -17.708 27.854 1.00 96.44 319 TRP A N 1
ATOM 2586 C CA . TRP A 1 319 ? -20.338 -16.672 28.429 1.00 96.44 319 TRP A CA 1
ATOM 2587 C C . TRP A 1 319 ? -19.891 -16.252 29.831 1.00 96.44 319 TRP A C 1
ATOM 2589 O O . TRP A 1 319 ? -19.239 -17.012 30.548 1.00 96.44 319 TRP A O 1
ATOM 2599 N N . VAL A 1 320 ? -20.274 -15.034 30.213 1.00 96.00 320 VAL A N 1
ATOM 2600 C CA . VAL A 1 320 ? -20.107 -14.469 31.552 1.00 96.00 320 VAL A CA 1
ATOM 2601 C C . VAL A 1 320 ? -21.429 -13.851 31.987 1.00 96.00 320 VAL A C 1
ATOM 2603 O O . VAL A 1 320 ? -22.065 -13.157 31.196 1.00 96.00 320 VAL A O 1
ATOM 2606 N N . GLU A 1 321 ? -21.840 -14.086 33.231 1.00 95.38 321 GLU A N 1
ATOM 2607 C CA . GLU A 1 321 ? -23.106 -13.558 33.743 1.00 95.38 321 GLU A CA 1
ATOM 2608 C C . GLU A 1 321 ? -23.038 -12.049 33.933 1.00 95.38 321 GLU A C 1
ATOM 2610 O O . GLU A 1 321 ? -23.943 -11.309 33.534 1.00 95.38 321 GLU A O 1
ATOM 2615 N N . SER A 1 322 ? -21.948 -11.583 34.538 1.00 94.81 322 SER A N 1
ATOM 2616 C CA . SER A 1 322 ? -21.754 -10.166 34.774 1.00 94.81 322 SER A CA 1
ATOM 2617 C C . SER A 1 322 ? -20.297 -9.764 34.873 1.00 94.81 322 SER A C 1
ATOM 2619 O O . SER A 1 322 ? -19.471 -10.515 35.387 1.00 94.81 322 SER A O 1
ATOM 2621 N N . PHE A 1 323 ? -20.002 -8.528 34.493 1.00 94.12 323 PHE A N 1
ATOM 2622 C CA . PHE A 1 323 ? -18.717 -7.903 34.779 1.00 94.12 323 PHE A CA 1
ATOM 2623 C C . PHE A 1 323 ? -18.903 -6.434 35.148 1.00 94.12 323 PHE A C 1
ATOM 2625 O O . PHE A 1 323 ? -19.892 -5.794 34.780 1.00 94.12 323 PHE A O 1
ATOM 2632 N N . THR A 1 324 ? -17.919 -5.904 35.864 1.00 91.56 324 THR A N 1
ATOM 2633 C CA . THR A 1 324 ? -17.916 -4.519 36.331 1.00 91.56 324 THR A CA 1
ATOM 2634 C C . THR A 1 324 ? -16.811 -3.752 35.618 1.00 91.56 324 THR A C 1
ATOM 2636 O O . THR A 1 324 ? -15.656 -4.185 35.614 1.00 91.56 324 THR A O 1
ATOM 2639 N N . LEU A 1 325 ? -17.161 -2.626 34.997 1.00 89.69 325 LEU A N 1
ATOM 2640 C CA . LEU A 1 325 ? -16.188 -1.706 34.420 1.00 89.69 325 LEU A CA 1
ATOM 2641 C C . LEU A 1 325 ? -15.376 -1.031 35.535 1.00 89.69 325 LEU A C 1
ATOM 2643 O O . LEU A 1 325 ? -15.928 -0.741 36.600 1.00 89.69 325 LEU A O 1
ATOM 2647 N N . PRO A 1 326 ? -14.084 -0.748 35.310 1.00 86.38 326 PRO A N 1
ATOM 2648 C CA . PRO A 1 326 ? -13.289 0.012 36.265 1.00 86.38 326 PRO A CA 1
ATOM 2649 C C . PRO A 1 326 ? -13.909 1.403 36.500 1.00 86.38 326 PRO A C 1
ATOM 2651 O O . PRO A 1 326 ? -14.417 2.002 35.553 1.00 86.38 326 PRO A O 1
ATOM 2654 N N . PRO A 1 327 ? -13.861 1.940 37.732 1.00 76.94 327 PRO A N 1
ATOM 2655 C CA . PRO A 1 327 ? -14.463 3.236 38.056 1.00 76.94 327 PRO A CA 1
ATOM 2656 C C . PRO A 1 327 ? -13.759 4.423 37.380 1.00 76.94 327 PRO A C 1
ATOM 2658 O O . PRO A 1 327 ? -14.370 5.479 37.233 1.00 76.94 327 PRO A O 1
ATOM 2661 N N . GLU A 1 328 ? -12.502 4.253 36.959 1.00 72.25 328 GLU A N 1
ATOM 2662 C CA . GLU A 1 328 ? -11.728 5.257 36.231 1.00 72.25 328 GLU A CA 1
ATOM 2663 C C . GLU A 1 328 ? -11.036 4.636 35.010 1.00 72.25 328 GLU A C 1
ATOM 2665 O O . GLU A 1 328 ? -10.373 3.598 35.102 1.00 72.25 328 GLU A O 1
ATOM 2670 N N . PHE A 1 329 ? -11.157 5.306 33.862 1.00 65.69 329 PHE A N 1
ATOM 2671 C CA . PHE A 1 329 ? -10.369 5.036 32.664 1.00 65.69 329 PHE A CA 1
ATOM 2672 C C . PHE A 1 329 ? -9.263 6.091 32.565 1.00 65.69 329 PHE A C 1
ATOM 2674 O O . PHE A 1 329 ? -9.522 7.246 32.236 1.00 65.69 329 PHE A O 1
ATOM 2681 N N . HIS A 1 330 ? -8.011 5.722 32.836 1.00 56.97 330 HIS A N 1
ATOM 2682 C CA . HIS A 1 330 ? -6.895 6.635 32.585 1.00 56.97 330 HIS A CA 1
ATOM 2683 C C . HIS A 1 330 ? -6.574 6.663 31.080 1.00 56.97 330 HIS A C 1
ATOM 2685 O O . HIS A 1 330 ? -6.011 5.709 30.538 1.00 56.97 330 HIS A O 1
ATOM 2691 N N . GLY A 1 331 ? -6.947 7.762 30.415 1.00 53.06 331 GLY A N 1
ATOM 2692 C CA . GLY A 1 331 ? -6.643 8.057 29.011 1.00 53.06 331 GLY A CA 1
ATOM 2693 C C . GLY A 1 331 ? -7.885 8.132 28.116 1.00 53.06 331 GLY A C 1
ATOM 2694 O O . GLY A 1 331 ? -8.677 7.196 28.064 1.00 53.06 331 GLY A O 1
ATOM 2695 N N . ASN A 1 332 ? -8.009 9.222 27.349 1.00 55.25 332 ASN A N 1
ATOM 2696 C CA . ASN A 1 332 ? -9.179 9.576 26.521 1.00 55.25 332 ASN A CA 1
ATOM 2697 C C . ASN A 1 332 ? -9.462 8.629 25.330 1.00 55.25 332 ASN A C 1
ATOM 2699 O O . ASN A 1 332 ? -10.276 8.944 24.468 1.00 55.25 332 ASN A O 1
ATOM 2703 N N . THR A 1 333 ? -8.764 7.498 25.228 1.00 63.69 333 THR A N 1
ATOM 2704 C CA . THR A 1 333 ? -8.783 6.609 24.055 1.00 63.69 333 THR A CA 1
ATOM 2705 C C . THR A 1 333 ? -9.109 5.154 24.386 1.00 63.69 333 THR A C 1
ATOM 2707 O O . THR A 1 333 ? -9.105 4.309 23.485 1.00 63.69 333 THR A O 1
ATOM 2710 N N . ARG A 1 334 ? -9.388 4.838 25.660 1.00 77.25 334 ARG A N 1
ATOM 2711 C CA . ARG A 1 334 ? -9.720 3.476 26.092 1.00 77.25 334 ARG A CA 1
ATOM 2712 C C . ARG A 1 334 ? -11.202 3.180 25.899 1.00 77.25 334 ARG A C 1
ATOM 2714 O O . ARG A 1 334 ? -12.034 4.034 26.170 1.00 77.25 334 ARG A O 1
ATOM 2721 N N . LYS A 1 335 ? -11.539 1.981 25.413 1.00 80.44 335 LYS A N 1
ATOM 2722 C CA . LYS A 1 335 ? -12.936 1.613 25.122 1.00 80.44 335 LYS A CA 1
ATOM 2723 C C . LYS A 1 335 ? -13.220 0.138 25.374 1.00 80.44 335 LYS A C 1
ATOM 2725 O O . LYS A 1 335 ? -12.443 -0.723 24.958 1.00 80.44 335 LYS A O 1
ATOM 2730 N N . VAL A 1 336 ? -14.374 -0.161 25.968 1.00 88.44 336 VAL A N 1
ATOM 2731 C CA . VAL A 1 336 ? -14.891 -1.530 26.079 1.00 88.44 336 VAL A CA 1
ATOM 2732 C C . VAL A 1 336 ? -16.096 -1.687 25.156 1.00 88.44 336 VAL A C 1
ATOM 2734 O O . VAL A 1 336 ? -16.983 -0.840 25.087 1.00 88.44 336 VAL A O 1
ATOM 2737 N N . THR A 1 337 ? -16.121 -2.767 24.383 1.00 91.12 337 THR A N 1
ATOM 2738 C CA . THR A 1 337 ? -17.265 -3.120 23.533 1.00 91.12 337 THR A CA 1
ATOM 2739 C C . THR A 1 337 ? -17.787 -4.480 23.953 1.00 91.12 337 THR A C 1
ATOM 2741 O O . THR A 1 337 ? -16.997 -5.400 24.145 1.00 91.12 337 THR A O 1
ATOM 2744 N N . LEU A 1 338 ? -19.106 -4.611 24.074 1.00 94.69 338 LEU A N 1
ATOM 2745 C CA . LEU A 1 338 ? -19.767 -5.876 24.375 1.00 94.69 338 LEU A CA 1
ATOM 2746 C C . LEU A 1 338 ? -20.680 -6.280 23.214 1.00 94.69 338 LEU A C 1
ATOM 2748 O O . LEU A 1 338 ? -21.504 -5.486 22.753 1.00 94.69 338 LEU A O 1
ATOM 2752 N N . SER A 1 339 ? -20.549 -7.526 22.769 1.00 95.56 339 SER A N 1
ATOM 2753 C CA . SER A 1 339 ? -21.474 -8.180 21.843 1.00 95.56 339 SER A CA 1
ATOM 2754 C C . SER A 1 339 ? -22.007 -9.455 22.482 1.00 95.56 339 SER A C 1
ATOM 2756 O O . SER A 1 339 ? -21.224 -10.335 22.838 1.00 95.56 339 SER A O 1
ATOM 2758 N N . VAL A 1 340 ? -23.327 -9.548 22.632 1.00 95.94 340 VAL A N 1
ATOM 2759 C CA . VAL A 1 340 ? -23.979 -10.706 23.254 1.00 95.94 340 VAL A CA 1
ATOM 2760 C C . VAL A 1 340 ? -24.663 -11.526 22.170 1.00 95.94 340 VAL A C 1
ATOM 2762 O O . VAL A 1 340 ? -25.687 -11.117 21.639 1.00 95.94 340 VAL A O 1
ATOM 2765 N N . ASN A 1 341 ? -24.097 -12.687 21.843 1.00 94.88 341 ASN A N 1
ATOM 2766 C CA . ASN A 1 341 ? -24.674 -13.673 20.918 1.00 94.88 341 ASN A CA 1
ATOM 2767 C C . ASN A 1 341 ? -24.984 -15.001 21.631 1.00 94.88 341 ASN A C 1
ATOM 2769 O O . ASN A 1 341 ? -25.043 -16.059 21.007 1.00 94.88 341 ASN A O 1
ATOM 2773 N N . SER A 1 342 ? -25.140 -14.955 22.950 1.00 93.62 342 SER A N 1
ATOM 2774 C CA . SER A 1 342 ? -25.559 -16.080 23.788 1.00 93.62 342 SER A CA 1
ATOM 2775 C C . SER A 1 342 ? -27.047 -15.974 24.111 1.00 93.62 342 SER A C 1
ATOM 2777 O O . SER A 1 342 ? -27.606 -14.879 24.093 1.00 93.62 342 SER A O 1
ATOM 2779 N N . GLU A 1 343 ? -27.672 -17.107 24.426 1.00 95.19 343 GLU A N 1
ATOM 2780 C CA . GLU A 1 343 ? -29.061 -17.173 24.907 1.00 95.19 343 GLU A CA 1
ATOM 2781 C C . GLU A 1 343 ? -29.263 -16.400 26.216 1.00 95.19 343 GLU A C 1
ATOM 2783 O O . GLU A 1 343 ? -30.344 -15.875 26.480 1.00 95.19 343 GLU A O 1
ATOM 2788 N N . TRP A 1 344 ? -28.210 -16.301 27.029 1.00 94.75 344 TRP A N 1
ATOM 2789 C CA . TRP A 1 344 ? -28.248 -15.641 28.326 1.00 94.75 344 TRP A CA 1
ATOM 2790 C C . TRP A 1 344 ? -27.740 -14.196 28.233 1.00 94.75 344 TRP A C 1
ATOM 2792 O O . TRP A 1 344 ? -26.661 -13.950 27.687 1.00 94.75 344 TRP A O 1
ATOM 2802 N N . PRO A 1 345 ? -28.471 -13.215 28.791 1.00 95.69 345 PRO A N 1
ATOM 2803 C CA . PRO A 1 345 ? -28.033 -11.827 28.776 1.00 95.69 345 PRO A CA 1
ATOM 2804 C C . PRO A 1 345 ? -26.797 -11.621 29.654 1.00 95.69 345 PRO A C 1
ATOM 2806 O O . PRO A 1 345 ? -26.544 -12.386 30.580 1.00 95.69 345 PRO A O 1
ATOM 2809 N N . VAL A 1 346 ? -26.055 -10.545 29.400 1.00 96.06 346 VAL A N 1
ATOM 2810 C CA . VAL A 1 346 ? -24.893 -10.156 30.209 1.00 96.06 346 VAL A CA 1
ATOM 2811 C C . VAL A 1 346 ? -25.216 -8.889 30.987 1.00 96.06 346 VAL A C 1
ATOM 2813 O O . VAL A 1 346 ? -25.683 -7.898 30.419 1.00 96.06 346 VAL A O 1
ATOM 2816 N N . ARG A 1 347 ? -24.952 -8.905 32.291 1.00 95.31 347 ARG A N 1
ATOM 2817 C CA . ARG A 1 347 ? -25.142 -7.758 33.181 1.00 95.31 347 ARG A CA 1
ATOM 2818 C C . ARG A 1 347 ? -23.837 -6.971 33.318 1.00 95.31 347 ARG A C 1
ATOM 2820 O O . ARG A 1 347 ? -22.826 -7.495 33.770 1.00 95.31 347 ARG A O 1
ATOM 2827 N N . VAL A 1 348 ? -23.860 -5.698 32.956 1.00 94.00 348 VAL A N 1
ATOM 2828 C CA . VAL A 1 348 ? -22.704 -4.799 33.023 1.00 94.00 348 VAL A CA 1
ATOM 2829 C C . VAL A 1 348 ? -22.922 -3.783 34.128 1.00 94.00 348 VAL A C 1
ATOM 2831 O O . VAL A 1 348 ? -23.874 -3.008 34.060 1.00 94.00 348 VAL A O 1
ATOM 2834 N N . THR A 1 349 ? -22.029 -3.750 35.110 1.00 92.25 349 THR A N 1
ATOM 2835 C CA . THR A 1 349 ? -22.025 -2.720 36.157 1.00 92.25 349 THR A CA 1
ATOM 2836 C C . THR A 1 349 ? -20.980 -1.655 35.829 1.00 92.25 349 THR A C 1
ATOM 2838 O O . THR A 1 349 ? -19.865 -1.984 35.433 1.00 92.25 349 THR A O 1
ATOM 2841 N N . PHE A 1 350 ? -21.326 -0.375 35.950 1.00 89.50 350 PHE A N 1
ATOM 2842 C CA . PHE A 1 350 ? -20.432 0.744 35.639 1.00 89.50 350 PHE A CA 1
ATOM 2843 C C . PHE A 1 350 ? -20.762 1.980 36.476 1.00 89.50 350 PHE A C 1
ATOM 2845 O O . PHE A 1 350 ? -21.899 2.161 36.906 1.00 89.50 350 PHE A O 1
ATOM 2852 N N . THR A 1 351 ? -19.783 2.859 36.672 1.00 88.19 351 THR A N 1
ATOM 2853 C CA . THR A 1 351 ? -19.966 4.106 37.425 1.00 88.19 351 THR A CA 1
ATOM 2854 C C . THR A 1 351 ? -20.151 5.275 36.466 1.00 88.19 351 THR A C 1
ATOM 2856 O O . THR A 1 351 ? -19.289 5.543 35.637 1.00 88.19 351 THR A O 1
ATOM 2859 N N . ALA A 1 352 ? -21.253 6.011 36.597 1.00 83.56 352 ALA A N 1
ATOM 2860 C CA . ALA A 1 352 ? -21.503 7.242 35.852 1.00 83.56 352 ALA A CA 1
ATOM 2861 C C . ALA A 1 352 ? -21.888 8.359 36.826 1.00 83.56 352 ALA A C 1
ATOM 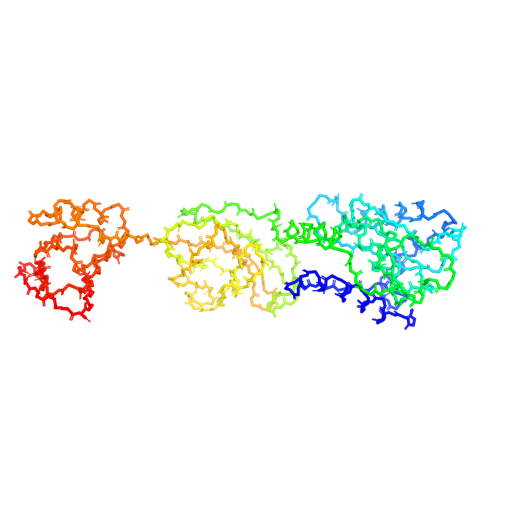2863 O O . ALA A 1 352 ? -22.799 8.189 37.634 1.00 83.56 352 ALA A O 1
ATOM 2864 N N . ASN A 1 353 ? -21.206 9.507 36.757 1.00 84.31 353 ASN A N 1
ATOM 2865 C CA . ASN A 1 353 ? -21.402 10.634 37.683 1.00 84.31 353 ASN A CA 1
ATOM 2866 C C . ASN A 1 353 ? -21.298 10.228 39.166 1.00 84.31 353 ASN A C 1
ATOM 2868 O O . ASN A 1 353 ? -22.096 10.670 39.989 1.00 84.31 353 ASN A O 1
ATOM 2872 N N . LYS A 1 354 ? -20.316 9.377 39.501 1.00 84.81 354 LYS A N 1
ATOM 2873 C CA . LYS A 1 354 ? -20.092 8.818 40.852 1.00 84.81 354 LYS A CA 1
ATOM 2874 C C . LYS A 1 354 ? -21.236 7.941 41.388 1.00 84.81 354 LYS A C 1
ATOM 2876 O O . LYS A 1 354 ? -21.282 7.673 42.584 1.00 84.81 354 LYS A O 1
ATOM 2881 N N . ILE A 1 355 ? -22.139 7.482 40.521 1.00 87.25 355 ILE A N 1
ATOM 2882 C CA . ILE A 1 355 ? -23.246 6.585 40.868 1.00 87.25 355 ILE A CA 1
ATOM 2883 C C . ILE A 1 355 ? -23.077 5.277 40.097 1.00 87.25 355 ILE A C 1
ATOM 2885 O O . ILE A 1 355 ? -22.858 5.292 38.884 1.00 87.25 355 ILE A O 1
ATOM 2889 N N . GLU A 1 356 ? -23.190 4.153 40.798 1.00 90.06 356 GLU A N 1
ATOM 2890 C CA . GLU A 1 356 ? -23.184 2.829 40.180 1.00 90.06 356 GLU A CA 1
ATOM 2891 C C . GLU A 1 356 ? -24.488 2.592 39.406 1.00 90.06 356 GLU A C 1
ATOM 2893 O O . GLU A 1 356 ? -25.590 2.875 39.882 1.00 90.06 356 GLU A O 1
ATOM 2898 N N . LYS A 1 357 ? -24.356 2.088 38.183 1.00 91.44 357 LYS A N 1
ATOM 2899 C CA . LYS A 1 357 ? -25.451 1.741 37.283 1.00 91.44 357 LYS A CA 1
ATOM 2900 C C . LYS A 1 357 ? -25.246 0.339 36.742 1.00 91.44 357 LYS A C 1
ATOM 2902 O O . LYS A 1 357 ? -24.122 -0.147 36.629 1.00 91.44 357 LYS A O 1
ATOM 2907 N N . THR A 1 358 ? -26.346 -0.281 36.336 1.00 92.38 358 THR A N 1
ATOM 2908 C CA . THR A 1 358 ? -26.336 -1.603 35.717 1.00 92.38 358 THR A CA 1
ATOM 2909 C C . THR A 1 358 ? -27.075 -1.568 34.388 1.00 92.38 358 THR A C 1
ATOM 2911 O O . THR A 1 358 ? -28.165 -1.008 34.289 1.00 92.38 358 THR A O 1
ATOM 2914 N N . LEU A 1 359 ? -26.489 -2.193 33.372 1.00 92.69 359 LEU A N 1
ATOM 2915 C CA . LEU A 1 359 ? -27.084 -2.400 32.058 1.00 92.69 359 LEU A CA 1
ATOM 2916 C C . LEU A 1 359 ? -27.177 -3.899 31.778 1.00 92.69 359 LEU A C 1
ATOM 2918 O O . LEU A 1 359 ? -26.193 -4.618 31.918 1.00 92.69 359 LEU A O 1
ATOM 2922 N N . LEU A 1 360 ? -28.347 -4.370 31.356 1.00 94.25 360 LEU A N 1
ATOM 2923 C CA . LEU A 1 360 ? -28.535 -5.744 30.898 1.00 94.25 360 LEU A CA 1
ATOM 2924 C C . LEU A 1 360 ? -28.512 -5.765 29.365 1.00 94.25 360 LEU A C 1
ATOM 2926 O O . LEU A 1 360 ? -29.350 -5.128 28.732 1.00 94.25 360 LEU A O 1
ATOM 2930 N N . VAL A 1 361 ? -27.555 -6.476 28.770 1.00 93.69 361 VAL A N 1
ATOM 2931 C CA . VAL A 1 361 ? -27.378 -6.566 27.313 1.00 93.69 361 VAL A CA 1
ATOM 2932 C C . VAL A 1 361 ? -27.820 -7.948 26.838 1.00 93.69 361 VAL A C 1
ATOM 2934 O O . VAL A 1 361 ? -27.329 -8.960 27.337 1.00 93.69 361 VAL A O 1
ATOM 2937 N N . GLN A 1 362 ? -28.771 -7.993 25.904 1.00 93.81 362 GLN A N 1
ATOM 2938 C CA . GLN A 1 362 ? -29.415 -9.226 25.435 1.00 93.81 362 GLN A CA 1
ATOM 2939 C C . GLN A 1 362 ? -28.846 -9.719 24.099 1.00 93.81 362 GLN A C 1
ATOM 2941 O O . GLN A 1 362 ? -28.086 -9.012 23.434 1.00 93.81 362 GLN A O 1
ATOM 2946 N N . GLN A 1 363 ? -29.237 -10.931 23.701 1.00 92.12 363 GLN A N 1
ATOM 2947 C CA . GLN A 1 363 ? -28.816 -11.549 22.447 1.00 92.12 363 GLN A CA 1
ATOM 2948 C C . GLN A 1 363 ? -29.057 -10.634 21.233 1.00 92.12 363 GLN A C 1
ATOM 2950 O O . GLN A 1 363 ? -30.084 -9.966 21.136 1.00 92.12 363 GLN A O 1
ATOM 2955 N N . GLY A 1 364 ? -28.092 -10.583 20.314 1.00 84.62 364 GLY A N 1
ATOM 2956 C CA . GLY A 1 364 ? -28.140 -9.738 19.118 1.00 84.62 364 GLY A CA 1
ATOM 2957 C C . GLY A 1 364 ? -27.861 -8.254 19.383 1.00 84.62 364 GLY A C 1
ATOM 2958 O O . GLY A 1 364 ? -27.877 -7.455 18.449 1.00 84.62 364 GLY A O 1
ATOM 2959 N N . SER A 1 365 ? -27.575 -7.867 20.630 1.00 81.50 365 SER A N 1
ATOM 2960 C CA . SER A 1 365 ? -27.276 -6.478 20.988 1.00 81.50 365 SER A CA 1
ATOM 2961 C C . SER A 1 365 ? -25.773 -6.191 20.985 1.00 81.50 365 SER A C 1
ATOM 2963 O O . 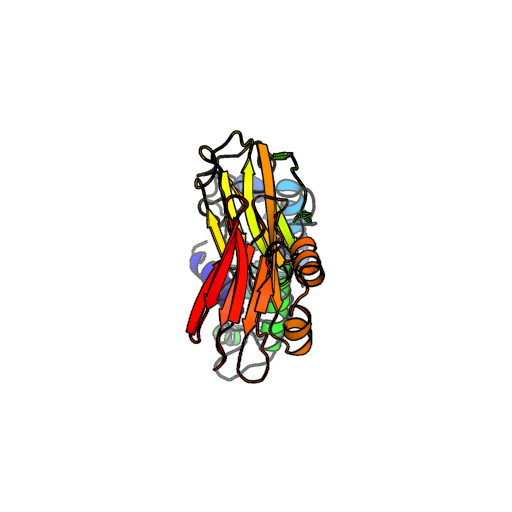SER A 1 365 ? -24.947 -7.012 21.403 1.00 81.50 365 SER A O 1
ATOM 2965 N N . ARG A 1 366 ? -25.418 -4.969 20.571 1.00 80.00 366 ARG A N 1
ATOM 2966 C CA . ARG A 1 366 ? -24.062 -4.417 20.678 1.00 80.00 366 ARG A CA 1
ATOM 2967 C C . ARG A 1 366 ? -24.084 -3.162 21.545 1.00 80.00 366 ARG A C 1
ATOM 2969 O O . ARG A 1 366 ? -24.754 -2.193 21.208 1.00 80.00 366 ARG A O 1
ATOM 2976 N N . GLY A 1 367 ? -23.331 -3.181 22.641 1.00 70.25 367 GLY A N 1
ATOM 2977 C CA . GLY A 1 367 ? -23.169 -2.043 23.544 1.00 70.25 367 GLY A CA 1
ATOM 2978 C C . GLY A 1 367 ? -21.779 -1.426 23.417 1.00 70.25 367 GLY A C 1
ATOM 2979 O O . GLY A 1 367 ? -20.772 -2.136 23.496 1.00 70.25 367 GLY A O 1
ATOM 2980 N N . PHE A 1 368 ? -21.717 -0.105 23.243 1.00 65.25 368 PHE A N 1
ATOM 2981 C CA . PHE A 1 368 ? -20.487 0.660 23.431 1.00 65.25 368 PHE A CA 1
ATOM 2982 C C . PHE A 1 368 ? -20.448 1.198 24.856 1.00 65.25 368 PHE A C 1
ATOM 2984 O O . PHE A 1 368 ? -21.351 1.918 25.271 1.00 65.25 368 PHE A O 1
ATOM 2991 N N . LEU A 1 369 ? -19.405 0.822 25.588 1.00 64.94 369 LEU A N 1
ATOM 2992 C CA . LEU A 1 369 ? -19.200 1.194 26.978 1.00 64.94 369 LEU A CA 1
ATOM 2993 C C . LEU A 1 369 ? -17.980 2.118 26.997 1.00 64.94 369 LEU A C 1
ATOM 2995 O O . LEU A 1 369 ? -16.844 1.667 26.810 1.00 64.94 369 LEU A O 1
ATOM 2999 N N . GLY A 1 370 ? -18.274 3.419 27.026 1.00 53.09 370 GLY A N 1
ATOM 3000 C CA . GLY A 1 370 ? -17.300 4.510 26.981 1.00 53.09 370 GLY A CA 1
ATOM 3001 C C . GLY A 1 370 ? -16.864 4.942 28.364 1.00 53.09 370 GLY A C 1
ATOM 3002 O O . GLY A 1 370 ? -17.725 4.906 29.273 1.00 53.09 370 GLY A O 1
#

Radius of gyration: 29.29 Å; chains: 1; bounding box: 60×49×81 Å

Sequence (370 aa):
MDDRDDIEGNVLDTISSVNPNVKVYVHWFDSNDENYWSFYHANHKSDDPLSQLDMFRDYVLHHYYFSVRNHNDYHILAAEGNWDGGSGAAYSPGHFALASDDNEKIAAHGMGHMLGASHNRDTNWFSAPIMYPHPSAWYYHLQTKFWSDSNKSAVRKTLQELKHFPDSESFGVQYASLDSTTNARKYNGLEWNESRAEVYQLMVAKNTTYTITLTDADFDTYLYVYDENGKQLAKDDDSGPGSWSKLENQDFGSAKEVYFVVSGYKRAYGKYSIRMSTYRTLFIEDNSTLKSLQNSVVNLSKFISSNNKVWIKTHNGAWVESFTLPPEFHGNTRKVTLSVNSEWPVRVTFTANKIEKTLLVQQGSRGFLG